Protein AF-A0A0C2G5A3-F1 (afdb_monomer_lite)

Secondary structure (DSSP, 8-state):
-PPP-GGGS-HHHHHHHHHHHHHHHHHHHHTTS-S------------TTHHHHHHHHHHHHHHHHH--------SS-S--S-----HHHHHHHHHHHHHHHHHHHHHHHHHHHHHHHHHHHHHS---S-TTS-GGG-TT---GGG-STT-SHHHHHHHHHHTTB-TTT-SBP--TTT------SSS----PPPPPPP-PPP-

Foldseek 3Di:
DDDDDLPPDDPVVSVVVVVVVVVVVVVVVVVPDDPDDDDDDDDDPDDPPVPVVVVVVVVVVVVVVPPPPPPPPVPDDQDPDPDPDDPVVSVVSVVVVVVVVVVVVVVVVVVVVVVVVVVCVVPPQ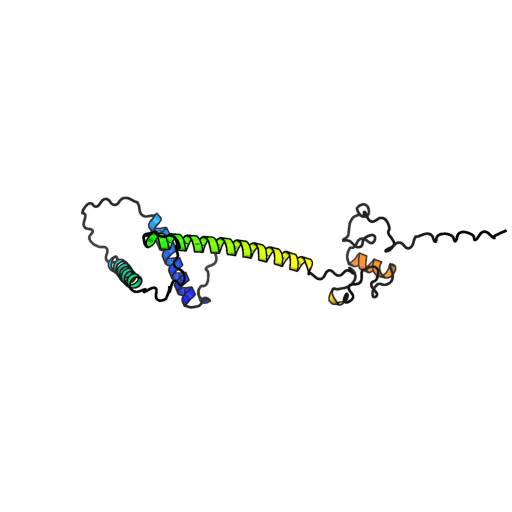DQLAPQDDSVRSPVSDHVLPDPVQVDLVSVVVSLVVVCADSQPRHHHDDPVPPPRDRDPRNDPPPDDPDPDPDDDDD

Structure (mmCIF, N/CA/C/O backbone):
data_AF-A0A0C2G5A3-F1
#
_entry.id   AF-A0A0C2G5A3-F1
#
loop_
_atom_site.group_PDB
_atom_site.id
_atom_site.type_symbol
_atom_site.label_atom_id
_atom_site.label_alt_id
_atom_site.label_comp_id
_atom_site.label_asym_id
_atom_site.label_entity_id
_atom_site.label_seq_id
_atom_site.pdbx_PDB_ins_code
_atom_site.Cartn_x
_atom_site.Cartn_y
_atom_site.Cartn_z
_atom_site.occupancy
_atom_site.B_iso_or_equiv
_atom_site.auth_seq_id
_atom_site.auth_comp_id
_atom_site.auth_asym_id
_atom_site.auth_atom_id
_atom_site.pdbx_PDB_model_num
ATOM 1 N N . MET A 1 1 ? -24.286 20.557 10.608 1.00 43.31 1 MET A N 1
ATOM 2 C CA . MET A 1 1 ? -24.717 19.239 11.122 1.00 43.31 1 MET A CA 1
ATOM 3 C C . MET A 1 1 ? -25.820 18.727 10.215 1.00 43.31 1 MET A C 1
ATOM 5 O O . MET A 1 1 ? -26.856 19.373 10.139 1.00 43.31 1 MET A O 1
ATOM 9 N N . LEU A 1 2 ? -25.576 17.650 9.468 1.00 41.91 2 LEU A N 1
ATOM 10 C CA . LEU A 1 2 ? -26.619 17.000 8.668 1.00 41.91 2 LEU A CA 1
ATOM 11 C C . LEU A 1 2 ? -27.476 16.119 9.594 1.00 41.91 2 LEU A C 1
ATOM 13 O O . LEU A 1 2 ? -26.906 15.471 10.475 1.00 41.91 2 LEU A O 1
ATOM 17 N N . PRO A 1 3 ? -28.812 16.092 9.445 1.00 67.94 3 PRO A N 1
ATOM 18 C CA . PRO A 1 3 ? -29.665 15.237 10.260 1.00 67.94 3 PRO A CA 1
ATOM 19 C C . PRO A 1 3 ? -29.385 13.765 9.934 1.00 67.94 3 PRO A C 1
ATOM 21 O O . PRO A 1 3 ? -29.494 13.337 8.785 1.00 67.94 3 PRO A O 1
ATOM 24 N N . PHE A 1 4 ? -29.004 12.996 10.953 1.00 63.75 4 PHE A N 1
ATOM 25 C CA . PHE A 1 4 ? -28.794 11.556 10.834 1.00 63.75 4 PHE A CA 1
ATOM 26 C C . PHE A 1 4 ? -30.147 10.880 10.559 1.00 63.75 4 PHE A C 1
ATOM 28 O O . PHE A 1 4 ? -31.110 11.091 11.296 1.00 63.75 4 PHE A O 1
ATOM 35 N N . ASN A 1 5 ? -30.257 10.113 9.471 1.00 72.38 5 ASN A N 1
ATOM 36 C CA . ASN A 1 5 ? -31.516 9.484 9.070 1.00 72.38 5 ASN A CA 1
ATOM 37 C C . ASN A 1 5 ? -31.639 8.091 9.706 1.00 72.38 5 ASN A C 1
ATOM 39 O O . ASN A 1 5 ? -31.100 7.111 9.199 1.00 72.38 5 ASN A O 1
ATOM 43 N N . TYR A 1 6 ? -32.366 8.010 10.820 1.00 66.06 6 TYR A N 1
ATOM 44 C CA . TYR A 1 6 ? -32.514 6.798 11.638 1.00 66.06 6 TYR A CA 1
ATOM 45 C C . TYR A 1 6 ? -33.293 5.655 10.965 1.00 66.06 6 TYR A C 1
ATOM 47 O O . TYR A 1 6 ? -33.350 4.558 11.509 1.00 66.06 6 TYR A O 1
ATOM 55 N N . ARG A 1 7 ? -33.884 5.881 9.783 1.00 70.56 7 ARG A N 1
ATOM 56 C CA . ARG A 1 7 ? -34.759 4.905 9.109 1.00 70.56 7 ARG A CA 1
ATOM 57 C C . ARG A 1 7 ? -34.046 3.670 8.551 1.00 70.56 7 ARG A C 1
ATOM 59 O O . ARG A 1 7 ? -34.726 2.745 8.128 1.00 70.56 7 ARG A O 1
ATOM 66 N N . LEU A 1 8 ? -32.713 3.659 8.525 1.00 76.62 8 LEU A N 1
ATOM 67 C CA . LEU A 1 8 ? -31.912 2.535 8.020 1.00 76.62 8 LEU A CA 1
ATOM 68 C C . LEU A 1 8 ? -31.448 1.563 9.116 1.00 76.62 8 LEU A C 1
ATOM 70 O O . LEU A 1 8 ? -30.849 0.542 8.798 1.00 76.62 8 LEU A O 1
ATOM 74 N N . LEU A 1 9 ? -31.699 1.878 10.387 1.00 78.19 9 LEU A N 1
ATOM 75 C CA . LEU A 1 9 ? -31.327 1.025 11.514 1.00 78.19 9 LEU A CA 1
ATOM 76 C C . LEU A 1 9 ? -32.425 -0.009 11.780 1.00 78.19 9 LEU A C 1
ATOM 78 O O . LEU A 1 9 ? -33.607 0.281 11.577 1.00 78.19 9 LEU A O 1
ATOM 82 N N . ASP A 1 10 ? -32.042 -1.191 12.256 1.00 84.00 10 ASP A N 1
ATOM 83 C CA . ASP A 1 10 ? -32.990 -2.184 12.757 1.00 84.00 10 ASP A CA 1
ATOM 84 C C . ASP A 1 10 ? -33.791 -1.630 13.954 1.00 84.00 10 ASP A C 1
ATOM 86 O O . ASP A 1 10 ? -33.419 -0.636 14.589 1.00 84.00 10 ASP A O 1
ATOM 90 N N . SER A 1 11 ? -34.936 -2.248 14.245 1.00 73.88 11 SER A N 1
ATOM 91 C CA . SER A 1 11 ? -35.882 -1.745 15.246 1.00 73.88 11 SER A CA 1
ATOM 92 C C . SER A 1 11 ? -35.304 -1.671 16.661 1.00 73.88 11 SER A C 1
ATOM 94 O O . SER A 1 11 ? -35.707 -0.795 17.429 1.00 73.88 11 SER A O 1
ATOM 96 N N . GLU A 1 12 ? -34.360 -2.546 17.015 1.00 75.50 12 GLU A N 1
ATOM 97 C CA . GLU A 1 12 ? -33.724 -2.529 18.336 1.00 75.50 12 GLU A CA 1
ATOM 98 C C . GLU A 1 12 ? -32.738 -1.362 18.443 1.00 75.50 12 GLU A C 1
ATOM 100 O O . GLU A 1 12 ? -32.775 -0.592 19.409 1.00 75.50 12 GLU A O 1
ATOM 105 N N . THR A 1 13 ? -31.940 -1.140 17.399 1.00 77.44 13 THR A N 1
ATOM 106 C CA . THR A 1 13 ? -30.995 -0.022 17.333 1.00 77.44 13 THR A CA 1
ATOM 107 C C . THR A 1 13 ? -31.708 1.335 17.256 1.00 77.44 13 THR A C 1
ATOM 109 O O . THR A 1 13 ? -31.232 2.316 17.835 1.00 77.44 13 THR A O 1
ATOM 112 N N . GLN A 1 14 ? -32.890 1.416 16.630 1.00 74.00 14 GLN A N 1
ATOM 113 C CA . GLN A 1 14 ? -33.726 2.626 16.659 1.00 74.00 14 GLN A CA 1
ATOM 114 C C . GLN A 1 14 ? -34.239 2.955 18.067 1.00 74.00 14 GLN A C 1
ATOM 116 O O . GLN A 1 14 ? -34.184 4.117 18.478 1.00 74.00 14 GLN A O 1
ATOM 121 N N . LEU A 1 15 ? -34.711 1.956 18.820 1.00 73.94 15 LEU A N 1
ATOM 122 C CA . LEU A 1 15 ? -35.173 2.147 20.199 1.00 73.94 15 LEU A CA 1
ATOM 123 C C . LEU A 1 15 ? -34.025 2.571 21.118 1.00 73.94 15 LEU A C 1
ATOM 125 O O . LEU A 1 15 ? -34.193 3.473 21.941 1.00 73.94 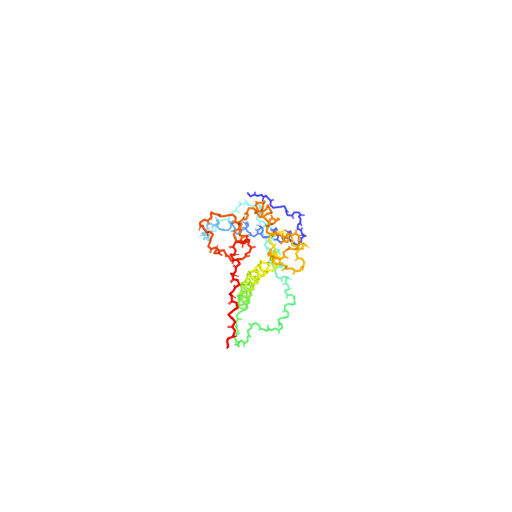15 LEU A O 1
ATOM 129 N N . PHE A 1 16 ? -32.845 1.978 20.937 1.00 78.38 16 PHE A N 1
ATOM 130 C CA . PHE A 1 16 ? -31.654 2.347 21.691 1.00 78.38 16 PHE A CA 1
ATOM 131 C C . PHE A 1 16 ? -31.193 3.779 21.384 1.00 78.38 16 PHE A C 1
ATOM 133 O O . PHE A 1 16 ? -30.924 4.549 22.305 1.00 78.38 16 PHE A O 1
ATOM 140 N N . ALA A 1 17 ? -31.177 4.178 20.108 1.00 74.19 17 ALA A N 1
ATOM 141 C CA . ALA A 1 17 ? -30.832 5.540 19.703 1.00 74.19 17 ALA A CA 1
ATOM 142 C C . ALA A 1 17 ? -31.834 6.578 20.240 1.00 74.19 17 ALA A C 1
ATOM 144 O O . ALA A 1 17 ? -31.428 7.619 20.758 1.00 74.19 17 ALA A O 1
ATOM 145 N N . GLN A 1 18 ? -33.139 6.285 20.183 1.00 77.25 18 GLN A N 1
ATOM 146 C CA . GLN A 1 18 ? -34.173 7.146 20.767 1.00 77.25 18 GLN A CA 1
ATOM 147 C C . GLN A 1 18 ? -34.021 7.272 22.286 1.00 77.25 18 GLN A C 1
ATOM 149 O O . GLN A 1 18 ? -34.146 8.374 22.824 1.00 77.25 18 GLN A O 1
ATOM 154 N N . TRP A 1 19 ? -33.711 6.168 22.970 1.00 85.31 19 TRP A N 1
ATOM 155 C CA . TRP A 1 19 ? -33.452 6.169 24.405 1.00 85.31 19 TRP A CA 1
ATOM 156 C C . TRP A 1 19 ? -32.238 7.038 24.756 1.00 85.31 19 TRP A C 1
ATOM 158 O O . TRP A 1 19 ? -32.363 7.936 25.585 1.00 85.31 19 TRP A O 1
ATOM 168 N N . LEU A 1 20 ? -31.110 6.863 24.061 1.00 80.56 20 LEU A N 1
ATOM 169 C CA . LEU A 1 20 ? -29.894 7.662 24.249 1.00 80.56 20 LEU A CA 1
ATOM 170 C C . LEU A 1 20 ? -30.142 9.156 24.023 1.00 80.56 20 LEU A C 1
ATOM 172 O O . LEU A 1 20 ? -29.735 9.981 24.843 1.00 80.56 20 LEU A O 1
ATOM 176 N N . CYS A 1 21 ? -30.858 9.516 22.955 1.00 77.25 21 CYS A N 1
ATOM 177 C CA . CYS A 1 21 ? -31.243 10.902 22.698 1.00 77.25 21 CYS A CA 1
ATOM 178 C C . CYS A 1 21 ? -32.121 11.469 23.822 1.00 77.25 21 CYS A C 1
ATOM 180 O O . CYS A 1 21 ? -31.891 12.599 24.257 1.00 77.25 21 CYS A O 1
ATOM 182 N N . ALA A 1 22 ? -33.086 10.697 24.329 1.00 78.44 22 ALA A N 1
ATOM 183 C CA . ALA A 1 22 ? -33.926 11.117 25.447 1.00 78.44 22 ALA A CA 1
ATOM 184 C C . ALA A 1 22 ? -33.114 11.286 26.742 1.00 78.44 22 ALA A C 1
ATOM 186 O O . ALA A 1 22 ? -33.306 12.266 27.461 1.00 78.44 22 ALA A O 1
ATOM 187 N N . THR A 1 23 ? -32.169 10.386 27.029 1.00 74.81 23 THR A N 1
ATOM 188 C CA . THR A 1 23 ? -31.306 10.468 28.216 1.00 74.81 23 THR A CA 1
ATOM 189 C C . THR A 1 23 ? -30.373 11.677 28.160 1.00 74.81 23 THR A C 1
ATOM 191 O O . THR A 1 23 ? -30.281 12.406 29.145 1.00 74.81 23 THR A O 1
ATOM 194 N N . ILE A 1 24 ? -29.742 11.942 27.011 1.00 75.44 24 ILE A N 1
ATOM 195 C CA . ILE A 1 24 ? -28.870 13.112 26.812 1.00 75.44 24 ILE A CA 1
ATOM 196 C C . ILE A 1 24 ? -29.678 14.414 26.909 1.00 75.44 24 ILE A C 1
ATOM 198 O O . ILE A 1 24 ? -29.244 15.380 27.535 1.00 75.44 24 ILE A O 1
ATOM 202 N N . PHE A 1 25 ? -30.875 14.453 26.321 1.00 76.31 25 PHE A N 1
ATOM 203 C CA . PHE A 1 25 ? -31.741 15.628 26.403 1.00 76.31 25 PHE A CA 1
ATOM 204 C C . PHE A 1 25 ? -32.187 15.910 27.844 1.00 76.31 25 PHE A C 1
ATOM 206 O O . PHE A 1 25 ? -32.210 17.063 28.280 1.00 76.31 25 PHE A O 1
ATOM 213 N N . LEU A 1 26 ? -32.502 14.861 28.609 1.00 72.94 26 LEU A N 1
ATOM 214 C CA . LEU A 1 26 ? -32.839 14.987 30.023 1.00 72.94 26 LEU A CA 1
ATOM 215 C C . LEU A 1 26 ? -31.627 15.429 30.849 1.00 72.94 26 LEU A C 1
ATOM 217 O O . LEU A 1 26 ? -31.769 16.353 31.648 1.00 72.94 26 LEU A O 1
ATOM 221 N N . SER A 1 27 ? -30.435 14.865 30.629 1.00 69.88 27 SER A N 1
ATOM 222 C CA . SER A 1 27 ? -29.230 15.251 31.378 1.00 69.88 27 SER A CA 1
ATOM 223 C C . SER A 1 27 ? -28.857 16.720 31.149 1.00 69.88 27 SER A C 1
ATOM 225 O O . SER A 1 27 ? -28.613 17.443 32.110 1.00 69.88 27 SER A O 1
ATOM 227 N N . GLN A 1 28 ? -28.937 17.205 29.905 1.00 73.75 28 GLN A N 1
ATOM 228 C CA . GLN A 1 28 ? -28.696 18.617 29.576 1.00 73.75 28 GLN A CA 1
ATOM 229 C C . GLN A 1 28 ? -29.738 19.571 30.184 1.00 73.75 28 GLN A C 1
ATOM 231 O O . GLN A 1 28 ? -29.463 20.758 30.378 1.00 73.75 28 GLN A O 1
ATOM 236 N N . ARG A 1 29 ? -30.945 19.076 30.481 1.00 66.56 29 ARG A N 1
ATOM 237 C CA . ARG A 1 29 ? -32.007 19.861 31.120 1.00 66.56 29 ARG A CA 1
ATOM 238 C C . ARG A 1 29 ? -31.864 19.902 32.644 1.00 66.56 29 ARG A C 1
ATOM 240 O O . ARG A 1 29 ? -32.248 20.902 33.245 1.00 66.56 29 ARG A O 1
ATOM 247 N N . PHE A 1 30 ? -31.285 18.869 33.258 1.00 54.94 30 PHE A N 1
ATOM 248 C CA . PHE A 1 30 ? -31.034 18.829 34.702 1.00 54.94 30 PHE A CA 1
ATOM 249 C C . PHE A 1 30 ? -29.883 19.745 35.146 1.00 54.94 30 PHE A C 1
ATOM 251 O O . PHE A 1 30 ? -29.980 20.321 36.227 1.00 54.94 30 PHE A O 1
ATOM 258 N N . ASP A 1 31 ? -28.877 19.994 34.302 1.00 54.34 31 ASP A N 1
ATOM 259 C CA . ASP A 1 31 ? -27.786 20.941 34.616 1.00 54.34 31 ASP A CA 1
ATOM 260 C C . ASP A 1 31 ? -28.233 22.415 34.690 1.00 54.34 31 ASP A C 1
ATOM 262 O O . ASP A 1 31 ? -27.494 23.269 35.176 1.00 54.34 31 ASP A O 1
ATOM 266 N N . LYS A 1 32 ? -29.457 22.738 34.246 1.00 53.50 32 LYS A N 1
ATOM 267 C CA . LYS A 1 32 ? -30.025 24.098 34.312 1.00 53.50 32 LYS A CA 1
ATOM 268 C C . LYS A 1 32 ? -31.006 24.316 35.467 1.00 53.50 32 LYS A C 1
ATOM 270 O O . LYS A 1 32 ? -31.598 25.389 35.554 1.00 53.50 32 LYS A O 1
ATOM 275 N N . MET A 1 33 ? -31.194 23.337 36.352 1.00 41.22 33 MET A N 1
ATOM 276 C CA . MET A 1 33 ? -32.012 23.524 37.554 1.00 41.22 33 MET A CA 1
ATOM 277 C C . MET A 1 33 ? -31.174 24.194 38.658 1.00 41.22 33 MET A C 1
ATOM 279 O O . MET A 1 33 ? -30.159 23.627 39.068 1.00 41.22 33 MET A O 1
ATOM 283 N N . PRO A 1 34 ? -31.562 25.374 39.179 1.00 43.28 34 PRO A N 1
ATOM 284 C CA . PRO A 1 34 ? -30.873 25.971 40.317 1.00 43.28 34 PRO A CA 1
ATOM 285 C C . PRO A 1 34 ? -30.977 25.057 41.548 1.00 43.28 34 PRO A C 1
ATOM 287 O O . PRO A 1 34 ? -32.064 24.661 41.967 1.00 43.28 34 PRO A O 1
ATOM 290 N N . ARG A 1 35 ? -29.820 24.727 42.137 1.00 51.28 35 ARG A N 1
ATOM 291 C CA . ARG A 1 35 ? -29.661 23.969 43.391 1.00 51.28 35 ARG A CA 1
ATOM 292 C C . ARG A 1 35 ? -30.097 24.794 44.609 1.00 51.28 35 ARG A C 1
ATOM 294 O O . ARG A 1 35 ? -29.286 25.058 45.482 1.00 51.28 35 ARG A O 1
ATOM 301 N N . VAL A 1 36 ? -31.355 25.206 44.703 1.00 50.78 36 VAL A N 1
ATOM 302 C CA . VAL A 1 36 ? -31.933 25.629 45.988 1.00 50.78 36 VAL A CA 1
ATOM 303 C C . VAL A 1 36 ? -33.421 25.304 45.971 1.00 50.78 36 VAL A C 1
ATOM 305 O O . VAL A 1 36 ? -34.212 26.010 45.356 1.00 50.78 36 VAL A O 1
ATOM 308 N N . TYR A 1 37 ? -33.806 24.230 46.654 1.00 40.69 37 TYR A N 1
ATOM 309 C CA . TYR A 1 37 ? -35.178 24.064 47.120 1.00 40.69 37 TYR A CA 1
ATOM 310 C C . TYR A 1 37 ? -35.109 23.689 48.597 1.00 40.69 37 TYR A C 1
ATOM 312 O O . TYR A 1 37 ? -34.932 22.530 48.966 1.00 40.69 37 TYR A O 1
ATOM 320 N N . THR A 1 38 ? -35.150 24.710 49.448 1.00 48.59 38 THR A N 1
ATOM 321 C CA . THR A 1 38 ? -35.548 24.556 50.847 1.00 48.59 38 THR A CA 1
ATOM 322 C C . THR A 1 38 ? -37.068 24.388 50.871 1.00 48.59 38 THR A C 1
ATOM 324 O O . THR A 1 38 ? -37.755 25.171 50.215 1.00 48.59 38 THR A O 1
ATOM 327 N N . PRO A 1 39 ? -37.617 23.387 51.576 1.00 47.78 39 PRO A N 1
ATOM 328 C CA . PRO A 1 39 ? -39.054 23.168 51.609 1.00 47.78 39 PRO A CA 1
ATOM 329 C C . PRO A 1 39 ? -39.697 24.239 52.494 1.00 47.78 39 PRO A C 1
ATOM 331 O O . PRO A 1 39 ? -39.609 24.170 53.716 1.00 47.78 39 PRO A O 1
ATOM 334 N N . GLN A 1 40 ? -40.326 25.234 51.873 1.00 41.72 40 GLN A N 1
ATOM 335 C CA . GLN A 1 40 ? -41.335 26.055 52.528 1.00 41.72 40 GLN A CA 1
ATOM 336 C C . GLN A 1 40 ? -42.676 25.720 51.881 1.00 41.72 40 GLN A C 1
ATOM 338 O O . GLN A 1 40 ? -42.796 25.680 50.656 1.00 41.72 40 GLN A O 1
ATOM 343 N N . GLU A 1 41 ? -43.631 25.361 52.734 1.00 50.03 41 GLU A N 1
ATOM 344 C CA . GLU A 1 41 ? -44.985 24.943 52.395 1.00 50.03 41 GLU A CA 1
ATOM 345 C C . GLU A 1 41 ? -45.726 26.068 51.670 1.00 50.03 41 GLU A C 1
ATOM 347 O O . GLU A 1 41 ? -46.388 26.883 52.296 1.00 50.03 41 GLU A O 1
ATOM 352 N N . ASP A 1 42 ? -45.641 26.095 50.345 1.00 47.78 42 ASP A N 1
ATOM 353 C CA . ASP A 1 42 ? -46.594 26.825 49.523 1.00 47.78 42 ASP A CA 1
ATOM 354 C C . ASP A 1 42 ? -47.139 25.903 48.438 1.00 47.78 42 ASP A C 1
ATOM 356 O O . ASP A 1 42 ? -46.434 25.365 47.584 1.00 47.78 42 ASP A O 1
ATOM 360 N N . GLN A 1 43 ? -48.443 25.683 48.539 1.00 52.75 43 GLN A N 1
ATOM 361 C CA . GLN A 1 43 ? -49.253 24.791 47.731 1.00 52.75 43 GLN A CA 1
ATOM 362 C C . GLN A 1 43 ? -49.482 25.429 46.346 1.00 52.75 43 GLN A C 1
ATOM 364 O O . GLN A 1 43 ? -50.210 26.423 46.256 1.00 52.75 43 GLN A O 1
ATOM 369 N N . PRO A 1 44 ? -48.928 24.897 45.237 1.00 46.72 44 PRO A N 1
ATOM 370 C CA . PRO A 1 44 ? -49.178 25.478 43.931 1.00 46.72 44 PRO A CA 1
ATOM 371 C C . PRO A 1 44 ? -50.469 24.906 43.347 1.00 46.72 44 PRO A C 1
ATOM 373 O O . PRO A 1 44 ? -50.599 23.712 43.067 1.00 46.72 44 PRO A O 1
ATOM 376 N N . ARG A 1 45 ? -51.436 25.801 43.135 1.00 54.12 45 ARG A N 1
ATOM 377 C CA . ARG A 1 45 ? -52.596 25.558 42.278 1.00 54.12 45 ARG A CA 1
ATOM 378 C C . ARG A 1 45 ? -52.137 25.532 40.820 1.00 54.12 45 ARG A C 1
ATOM 380 O O . ARG A 1 45 ? -51.523 26.483 40.353 1.00 54.12 45 ARG A O 1
ATOM 387 N N . GLY A 1 46 ? -52.528 24.481 40.103 1.00 54.53 46 GLY A N 1
ATOM 388 C CA . GLY A 1 46 ? -52.723 24.526 38.654 1.00 54.53 46 GLY A CA 1
ATOM 389 C C . GLY A 1 46 ? -51.484 24.324 37.782 1.00 54.53 46 GLY A C 1
ATOM 390 O O . GLY A 1 46 ? -51.092 25.227 37.057 1.00 54.53 46 GLY A O 1
ATOM 391 N N . HIS A 1 47 ? -50.937 23.108 37.749 1.00 50.91 47 HIS A N 1
ATOM 392 C CA . HIS A 1 47 ? -50.205 22.622 36.572 1.00 50.91 47 HIS A CA 1
ATOM 393 C C . HIS A 1 47 ? -50.670 21.196 36.257 1.00 50.91 47 HIS A C 1
ATOM 395 O O . HIS A 1 47 ? -50.296 20.238 36.931 1.00 50.91 47 HIS A O 1
ATOM 401 N N . ALA A 1 48 ? -51.544 21.070 35.257 1.00 56.06 48 ALA A N 1
ATOM 402 C CA . ALA A 1 48 ? -52.283 19.846 34.943 1.00 56.06 48 ALA A CA 1
ATOM 403 C C . ALA A 1 48 ? -51.454 18.740 34.245 1.00 56.06 48 ALA A C 1
ATOM 405 O O . ALA A 1 48 ? -51.969 17.644 34.053 1.00 56.06 48 ALA A O 1
ATOM 406 N N . ASP A 1 49 ? -50.172 18.973 33.934 1.00 55.31 49 ASP A N 1
ATOM 407 C CA . ASP A 1 49 ? -49.366 18.062 33.093 1.00 55.31 49 ASP A CA 1
ATOM 408 C C . ASP A 1 49 ? -48.295 17.242 33.842 1.00 55.31 49 ASP A C 1
ATOM 410 O O . ASP A 1 49 ? -47.633 16.379 33.264 1.00 55.31 49 ASP A O 1
ATOM 414 N N . LEU A 1 50 ? -48.135 17.445 35.152 1.00 55.62 50 LEU A N 1
ATOM 415 C CA . LEU A 1 50 ? -47.239 16.634 35.991 1.00 55.62 50 LEU A CA 1
ATOM 416 C C . LEU A 1 50 ? -47.654 15.154 36.203 1.00 55.62 50 LEU A C 1
ATOM 418 O O . LEU A 1 50 ? -46.750 14.344 36.439 1.00 55.62 50 LEU A O 1
ATOM 422 N N . PRO A 1 51 ? -48.936 14.727 36.108 1.00 59.62 51 PRO A N 1
ATOM 423 C CA . PRO A 1 51 ? -49.310 13.336 36.392 1.00 59.62 51 PRO A CA 1
ATOM 424 C C . PRO A 1 51 ? -48.683 12.322 35.431 1.00 59.62 51 PRO A C 1
ATOM 426 O O . PRO A 1 51 ? -48.289 11.235 35.850 1.00 59.62 51 PRO A O 1
ATOM 429 N N . LEU A 1 52 ? -48.542 12.681 34.150 1.00 61.19 52 LEU A N 1
ATOM 430 C CA . LEU A 1 52 ? -48.019 11.776 33.122 1.00 61.19 52 LEU A CA 1
ATOM 431 C C . LEU A 1 52 ? -46.524 11.496 33.304 1.00 61.19 52 LEU A C 1
ATOM 433 O O . LEU A 1 52 ? -46.087 10.357 33.135 1.00 61.19 52 LEU A O 1
ATOM 437 N N . PHE A 1 53 ? -45.751 12.503 33.712 1.00 64.56 53 PHE A N 1
ATOM 438 C CA . PHE A 1 53 ? -44.321 12.354 33.976 1.00 64.56 53 PHE A CA 1
ATOM 439 C C . PHE A 1 53 ? -44.061 11.453 35.192 1.00 64.56 53 PHE A C 1
ATOM 441 O O . PHE A 1 53 ? -43.272 10.509 35.116 1.00 64.56 53 PHE A O 1
ATOM 448 N N . TRP A 1 54 ? -44.786 11.670 36.295 1.00 66.38 54 TRP A N 1
ATOM 449 C CA . TRP A 1 54 ? -44.669 10.822 37.484 1.00 66.38 54 TRP A CA 1
ATOM 450 C C . TRP A 1 54 ? -45.207 9.403 37.252 1.00 66.38 54 TRP A C 1
ATOM 452 O O . TRP A 1 54 ? -44.605 8.448 37.744 1.00 66.38 54 TRP A O 1
ATOM 462 N N . MET A 1 55 ? -46.259 9.229 36.439 1.00 68.88 55 MET A N 1
ATOM 463 C CA . MET A 1 55 ? -46.711 7.903 35.993 1.00 68.88 55 MET A CA 1
ATOM 464 C C . MET A 1 55 ? -45.657 7.184 35.149 1.00 68.88 55 MET A C 1
ATOM 466 O O . MET A 1 55 ? -45.460 5.983 35.331 1.00 68.88 55 MET A O 1
ATOM 470 N N . GLN A 1 56 ? -44.957 7.883 34.251 1.00 68.94 56 GLN A N 1
ATOM 471 C CA . GLN A 1 56 ? -43.872 7.285 33.470 1.00 68.94 56 GLN A CA 1
ATOM 472 C C . GLN A 1 56 ? -42.699 6.874 34.364 1.00 68.94 56 GLN A C 1
ATOM 474 O O . GLN A 1 56 ? -42.217 5.752 34.228 1.00 68.94 56 GLN A O 1
ATOM 479 N N . ILE A 1 57 ? -42.303 7.702 35.338 1.00 67.62 57 ILE A N 1
ATOM 480 C CA . ILE A 1 57 ? -41.266 7.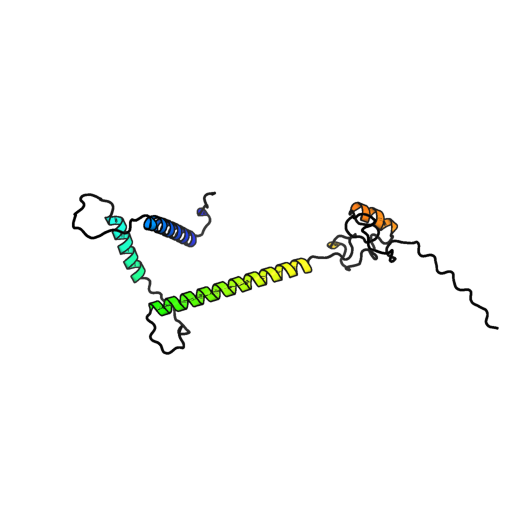344 36.320 1.00 67.62 57 ILE A CA 1
ATOM 481 C C . ILE A 1 57 ? -41.697 6.144 37.176 1.00 67.62 57 ILE A C 1
ATOM 483 O O . ILE A 1 57 ? -40.898 5.236 37.400 1.00 67.62 57 ILE A O 1
ATOM 487 N N . ALA A 1 58 ? -42.947 6.097 37.642 1.00 68.19 58 ALA A N 1
ATOM 488 C CA . ALA A 1 58 ? -43.464 4.978 38.431 1.00 68.19 58 ALA A CA 1
ATOM 489 C C . ALA A 1 58 ? -43.529 3.676 37.613 1.00 68.19 58 ALA A C 1
ATOM 491 O O . ALA A 1 58 ? -43.117 2.617 38.090 1.00 68.19 58 ALA A O 1
ATOM 492 N N . LYS A 1 59 ? -43.968 3.760 36.351 1.00 68.94 59 LYS A N 1
ATOM 493 C CA . LYS A 1 59 ? -43.956 2.634 35.408 1.00 68.94 59 LYS A CA 1
ATOM 494 C C . LYS A 1 59 ? -42.528 2.146 35.146 1.00 68.94 59 LYS A C 1
ATOM 496 O O . LYS A 1 59 ? -42.304 0.943 35.083 1.00 68.94 59 LYS A O 1
ATOM 501 N N . TRP A 1 60 ? -41.560 3.059 35.078 1.00 63.53 60 TRP A N 1
ATOM 502 C CA . TRP A 1 60 ? -40.145 2.733 34.898 1.00 63.53 60 TRP A CA 1
ATOM 503 C C . TRP A 1 60 ? -39.520 2.084 36.140 1.00 63.53 60 TRP A C 1
ATOM 505 O O . TRP A 1 60 ? -38.808 1.091 36.016 1.00 63.53 60 TRP A O 1
ATOM 515 N N . LYS A 1 61 ? -39.851 2.559 37.350 1.00 60.06 61 LYS A N 1
ATOM 516 C CA . LYS A 1 61 ? -39.439 1.914 38.611 1.00 60.06 61 LYS A CA 1
ATOM 517 C C . LYS A 1 61 ? -39.966 0.478 38.724 1.00 60.06 61 LYS A C 1
ATOM 519 O O . LYS A 1 61 ? -39.222 -0.402 39.146 1.00 60.06 61 LYS A O 1
ATOM 524 N N . ASN A 1 62 ? -41.200 0.226 38.282 1.00 60.28 62 ASN A N 1
ATOM 525 C CA . ASN A 1 62 ? -41.757 -1.130 38.212 1.00 60.28 62 ASN A CA 1
ATOM 526 C C . ASN A 1 62 ? -41.097 -1.990 37.122 1.00 60.28 62 ASN A C 1
ATOM 528 O O . ASN A 1 62 ? -40.917 -3.187 37.323 1.00 60.28 62 ASN A O 1
ATOM 532 N N . TYR A 1 63 ? -40.691 -1.393 35.998 1.00 54.56 63 TYR A N 1
ATOM 533 C CA . TYR A 1 63 ? -39.978 -2.101 34.931 1.00 54.56 63 TYR A CA 1
ATOM 534 C C . TYR A 1 63 ? -38.565 -2.524 35.366 1.00 54.56 63 TYR A C 1
ATOM 536 O O . TYR A 1 63 ? -38.168 -3.666 35.152 1.00 54.56 63 TYR A O 1
ATOM 544 N N . ILE A 1 64 ? -37.835 -1.652 36.071 1.00 53.81 64 ILE A N 1
ATOM 545 C CA . ILE A 1 64 ? -36.505 -1.967 36.622 1.00 53.81 64 ILE A CA 1
ATOM 546 C C . ILE A 1 64 ? -36.584 -3.033 37.720 1.00 53.81 64 ILE A C 1
ATOM 548 O O . ILE A 1 64 ? -35.713 -3.893 37.790 1.00 53.81 64 ILE A O 1
ATOM 552 N N . GLY A 1 65 ? -37.642 -3.029 38.537 1.00 46.25 65 GLY A N 1
ATOM 553 C CA . GLY A 1 65 ? -37.882 -4.087 39.524 1.00 46.25 65 GLY A CA 1
ATOM 554 C C . GLY A 1 65 ? -38.239 -5.452 38.918 1.00 46.25 65 GLY A C 1
ATOM 555 O O . GLY A 1 65 ? -38.127 -6.465 39.605 1.00 46.25 65 GLY A O 1
ATOM 556 N N . ALA A 1 66 ? -38.653 -5.494 37.646 1.00 44.34 66 ALA A N 1
ATOM 557 C CA . ALA A 1 66 ? -39.099 -6.703 36.952 1.00 44.34 66 ALA A CA 1
ATOM 558 C C . ALA A 1 66 ? -38.050 -7.306 36.002 1.00 44.34 66 ALA A C 1
ATOM 560 O O . ALA A 1 66 ? -38.187 -8.469 35.615 1.00 44.34 66 ALA A O 1
ATOM 561 N N . CYS A 1 67 ? -36.981 -6.573 35.669 1.00 43.56 67 CYS A N 1
ATOM 562 C CA . CYS A 1 67 ? -35.805 -7.142 35.018 1.00 43.56 67 CYS A CA 1
ATOM 563 C C . CYS A 1 67 ? -35.069 -8.045 36.014 1.00 43.56 67 CYS A C 1
ATOM 565 O O . CYS A 1 67 ? -34.056 -7.669 36.603 1.00 43.56 67 CYS A O 1
ATOM 567 N N . LYS A 1 68 ? -35.565 -9.272 36.197 1.00 47.50 68 LYS A N 1
ATOM 568 C CA . LYS A 1 68 ? -34.700 -10.353 36.651 1.00 47.50 68 LYS A CA 1
ATOM 569 C C . LYS A 1 68 ? -33.602 -10.461 35.596 1.00 47.50 68 LYS A C 1
ATOM 571 O O . LYS A 1 68 ? -33.870 -10.925 34.488 1.00 47.50 68 LYS A O 1
ATOM 576 N N . VAL A 1 69 ? -32.398 -10.005 35.942 1.00 49.41 69 VAL A N 1
ATOM 577 C CA . VAL A 1 69 ? -31.150 -10.347 35.248 1.00 49.41 69 VAL A CA 1
ATOM 578 C C . VAL A 1 69 ? -31.006 -11.861 35.396 1.00 49.41 69 VAL A C 1
ATOM 580 O O . VAL A 1 69 ? -30.399 -12.371 36.333 1.00 49.41 69 VAL A O 1
ATOM 583 N N . THR A 1 70 ? -31.760 -12.579 34.574 1.00 45.06 70 THR A N 1
ATOM 584 C CA . THR A 1 70 ? -31.789 -14.029 34.513 1.00 45.06 70 THR A CA 1
ATOM 585 C C . THR A 1 70 ? -30.599 -14.421 33.657 1.00 45.06 70 THR A C 1
ATOM 587 O O . THR A 1 70 ? -30.398 -13.875 32.578 1.00 45.06 70 THR A O 1
ATOM 590 N N . ASP A 1 71 ? -29.794 -15.320 34.208 1.00 44.53 71 ASP A N 1
ATOM 591 C CA . ASP A 1 71 ? -28.678 -16.014 33.561 1.00 44.53 71 ASP A CA 1
ATOM 592 C C . ASP A 1 71 ? -27.303 -15.339 33.518 1.00 44.53 71 ASP A C 1
ATOM 594 O O . ASP A 1 71 ? -26.389 -15.858 32.876 1.00 44.53 71 ASP A O 1
ATOM 598 N N . ASP A 1 72 ? -27.053 -14.352 34.382 1.00 47.03 72 ASP A N 1
ATOM 599 C CA . ASP A 1 72 ? -25.695 -14.145 34.902 1.00 47.03 72 ASP A CA 1
ATOM 600 C C . ASP A 1 72 ? -25.353 -15.293 35.884 1.00 47.03 72 ASP A C 1
ATOM 602 O O . ASP A 1 72 ? -25.148 -15.096 37.084 1.00 47.03 72 ASP A O 1
ATOM 606 N N . VAL A 1 73 ? -25.302 -16.542 35.404 1.00 47.91 73 VAL A N 1
ATOM 607 C CA . VAL A 1 73 ? -24.612 -17.617 36.124 1.00 47.91 73 VAL A CA 1
ATOM 608 C C . VAL A 1 73 ? -23.129 -17.279 36.048 1.00 47.91 73 VAL A C 1
ATOM 610 O O . VAL A 1 73 ? -22.414 -17.667 35.125 1.00 47.91 73 VAL A O 1
ATOM 613 N N . PHE A 1 74 ? -22.673 -16.494 37.022 1.00 49.00 74 PHE A N 1
ATOM 614 C CA . PHE A 1 74 ? -21.274 -16.167 37.240 1.00 49.00 74 PHE A CA 1
ATOM 615 C C . PHE A 1 74 ? -20.495 -17.466 37.484 1.00 49.00 74 PHE A C 1
ATOM 617 O O . PHE A 1 74 ? -20.361 -17.918 38.618 1.00 49.00 74 PHE A O 1
ATOM 624 N N . ARG A 1 75 ? -19.967 -18.089 36.422 1.00 48.19 75 ARG A N 1
ATOM 625 C CA . ARG A 1 75 ? -19.154 -19.316 36.534 1.00 48.19 75 ARG A CA 1
ATOM 626 C C . ARG A 1 75 ? -17.820 -19.094 37.257 1.00 48.19 75 ARG A C 1
ATOM 628 O O . ARG A 1 75 ? -17.155 -20.054 37.623 1.00 48.19 75 ARG A O 1
ATOM 635 N N . THR A 1 76 ? -17.464 -17.844 37.537 1.00 55.16 76 THR A N 1
ATOM 636 C CA . THR A 1 76 ? -16.329 -17.460 38.378 1.00 55.16 76 THR A CA 1
ATOM 637 C C . THR A 1 76 ? -16.726 -16.258 39.225 1.00 55.16 76 THR A C 1
ATOM 639 O O . THR A 1 76 ? -16.986 -15.178 38.693 1.00 55.16 76 THR A O 1
ATOM 642 N N . GLY A 1 77 ? -16.806 -16.453 40.544 1.00 50.12 77 GLY A N 1
ATOM 643 C CA . GLY A 1 77 ? -17.086 -15.383 41.500 1.00 50.12 77 GLY A CA 1
ATOM 644 C C . GLY A 1 77 ? -16.063 -14.242 41.356 1.00 50.12 77 GLY A C 1
ATOM 645 O O . GLY A 1 77 ? -14.864 -14.516 41.316 1.00 50.12 77 GLY A O 1
ATOM 646 N N . PRO A 1 78 ? -16.496 -12.969 41.271 1.00 57.69 78 PRO A N 1
ATOM 647 C CA . PRO A 1 78 ? -15.640 -11.833 40.903 1.00 57.69 78 PRO A CA 1
ATOM 648 C C . PRO A 1 78 ? -14.633 -11.401 41.984 1.00 57.69 78 PRO A C 1
ATOM 650 O O . PRO A 1 78 ? -13.911 -10.425 41.806 1.00 57.69 78 PRO A O 1
ATOM 653 N N . CYS A 1 79 ? -14.527 -12.134 43.087 1.00 56.28 79 CYS A N 1
ATOM 654 C CA . CYS A 1 79 ? -13.517 -11.916 44.108 1.00 56.28 79 CYS A CA 1
ATOM 655 C C . CYS A 1 79 ? -13.015 -13.268 44.626 1.00 56.28 79 CYS A C 1
ATOM 657 O O . CYS A 1 79 ? -13.769 -14.023 45.230 1.00 56.28 79 CYS A O 1
ATOM 659 N N . GLN A 1 80 ? -11.730 -13.567 44.423 1.00 56.00 80 GLN A N 1
ATOM 660 C CA . GLN A 1 80 ? -11.048 -14.646 45.156 1.00 56.00 80 GLN A CA 1
ATOM 661 C C . GLN A 1 80 ? -10.689 -14.228 46.596 1.00 56.00 80 GLN A C 1
ATOM 663 O O . GLN A 1 80 ? -10.182 -15.032 47.370 1.00 56.00 80 GLN A O 1
ATOM 668 N N . LEU A 1 81 ? -10.940 -12.966 46.959 1.00 54.44 81 LEU A N 1
ATOM 669 C CA . LEU A 1 81 ? -10.666 -12.411 48.280 1.00 54.44 81 LEU A CA 1
ATOM 670 C C . LEU A 1 81 ? -11.864 -12.618 49.216 1.00 54.44 81 LEU A C 1
ATOM 672 O O . LEU A 1 81 ? -13.011 -12.373 48.837 1.00 54.44 81 LEU A O 1
ATOM 676 N N . SER A 1 82 ? -11.589 -13.032 50.455 1.00 53.16 82 SER A N 1
ATOM 677 C CA . SER A 1 82 ? -12.571 -13.358 51.502 1.00 53.16 82 SER A CA 1
ATOM 678 C C . SER A 1 82 ? -13.216 -12.120 52.149 1.00 53.16 82 SER A C 1
ATOM 680 O O . SER A 1 82 ? -13.278 -12.012 53.372 1.00 53.16 82 SER A O 1
ATOM 682 N N . HIS A 1 83 ? -13.654 -11.145 51.356 1.00 58.00 83 HIS A N 1
ATOM 683 C CA . HIS A 1 83 ? -14.308 -9.935 51.860 1.00 58.00 83 HIS A CA 1
ATOM 684 C C . HIS A 1 83 ? -15.777 -9.828 51.428 1.00 58.00 83 HIS A C 1
ATOM 686 O O . HIS A 1 83 ? -16.134 -10.060 50.270 1.00 58.00 83 HIS A O 1
ATOM 692 N N . ASN A 1 84 ? -16.620 -9.422 52.385 1.00 60.22 84 ASN A N 1
ATOM 693 C CA . ASN A 1 84 ? -18.026 -9.055 52.212 1.00 60.22 84 ASN A CA 1
ATOM 694 C C . ASN A 1 84 ? -18.145 -7.659 51.580 1.00 60.22 84 ASN A C 1
ATOM 696 O O . ASN A 1 84 ? -18.609 -6.715 52.215 1.00 60.22 84 ASN A O 1
ATOM 700 N N . CYS A 1 85 ? -17.710 -7.498 50.330 1.00 62.66 85 CYS A N 1
ATOM 701 C CA . CYS A 1 85 ? -17.974 -6.255 49.607 1.00 62.66 85 CYS A CA 1
ATOM 702 C C . CYS A 1 85 ? -19.485 -6.068 49.454 1.00 62.66 85 CYS A C 1
ATOM 704 O O . CYS A 1 85 ? -20.185 -7.013 49.051 1.00 62.66 85 CYS A O 1
ATOM 706 N N . LEU A 1 86 ? -19.966 -4.853 49.740 1.00 68.19 86 LEU A N 1
ATOM 707 C CA . LEU A 1 86 ? -21.350 -4.476 49.486 1.00 68.19 86 LEU A CA 1
ATOM 708 C C . LEU A 1 86 ? -21.675 -4.731 48.003 1.00 68.19 86 LEU A C 1
ATOM 710 O O . LEU A 1 86 ? -20.799 -4.582 47.146 1.00 68.19 86 LEU A O 1
ATOM 714 N N . PRO A 1 87 ? -22.919 -5.114 47.662 1.00 74.69 87 PRO A N 1
ATOM 715 C CA . PRO A 1 87 ? -23.297 -5.433 46.285 1.00 74.69 87 PRO A CA 1
ATOM 716 C C . PRO A 1 87 ? -22.898 -4.355 45.266 1.00 74.69 87 PRO A C 1
ATOM 718 O O . PRO A 1 87 ? -22.434 -4.687 44.179 1.00 74.69 87 PRO A O 1
ATOM 721 N N . LEU A 1 88 ? -23.001 -3.072 45.636 1.00 71.81 88 LEU A N 1
ATOM 722 C CA . LEU A 1 88 ? -22.610 -1.940 44.789 1.00 71.81 88 LEU A CA 1
ATOM 723 C C . LEU A 1 88 ? -21.107 -1.909 44.475 1.00 71.81 88 LEU A C 1
ATOM 725 O O . LEU A 1 88 ? -20.729 -1.641 43.335 1.00 71.81 88 LEU A O 1
ATOM 729 N N . ASP A 1 89 ? -20.254 -2.252 45.440 1.00 73.81 89 ASP A N 1
ATOM 730 C CA . ASP A 1 89 ? -18.802 -2.278 45.240 1.00 73.81 89 ASP A CA 1
ATOM 731 C C . ASP A 1 89 ? -18.386 -3.406 44.287 1.00 73.81 89 ASP A C 1
ATOM 733 O O . ASP A 1 89 ? -17.463 -3.230 43.492 1.00 73.81 89 ASP A O 1
ATOM 737 N N . ARG A 1 90 ? -19.113 -4.536 44.278 1.00 72.88 90 ARG A N 1
ATOM 738 C CA . ARG A 1 90 ? -18.879 -5.619 43.302 1.00 72.88 90 ARG A CA 1
ATOM 739 C C . ARG A 1 90 ? -19.198 -5.187 41.876 1.00 72.88 90 ARG A C 1
ATOM 741 O O . ARG A 1 90 ? -18.443 -5.510 40.961 1.00 72.88 90 ARG A O 1
ATOM 748 N N . TYR A 1 91 ? -20.303 -4.466 41.675 1.00 77.31 91 TYR A N 1
ATOM 749 C CA . TYR A 1 91 ? -20.647 -3.937 40.353 1.00 77.31 91 TYR A CA 1
ATOM 750 C C . TYR A 1 91 ? -19.627 -2.903 39.887 1.00 77.31 91 TYR A C 1
ATOM 752 O O . TYR A 1 91 ? -19.241 -2.920 38.719 1.00 77.31 91 TYR A O 1
ATOM 760 N N . ARG A 1 92 ? -19.137 -2.059 40.801 1.00 78.94 92 ARG A N 1
ATOM 761 C CA . ARG A 1 92 ? -18.073 -1.098 40.507 1.00 78.94 92 ARG A CA 1
ATOM 762 C C . ARG A 1 92 ? -16.769 -1.791 40.105 1.00 78.94 92 ARG A C 1
ATOM 764 O O . ARG A 1 92 ? -16.197 -1.423 39.085 1.00 78.94 92 ARG A O 1
ATOM 771 N N . ASP A 1 93 ? -16.325 -2.811 40.842 1.00 78.69 93 ASP A N 1
ATOM 772 C CA . ASP A 1 93 ? -15.112 -3.567 40.494 1.00 78.69 93 ASP A CA 1
ATOM 773 C C . ASP A 1 93 ? -15.256 -4.280 39.139 1.00 78.69 93 ASP A C 1
ATOM 775 O O . ASP A 1 93 ? -14.363 -4.209 38.296 1.00 78.69 93 ASP A O 1
ATOM 779 N N . LYS A 1 94 ? -16.419 -4.894 38.873 1.00 79.38 94 LYS A N 1
ATOM 780 C CA . LYS A 1 94 ? -16.710 -5.526 37.576 1.00 79.38 94 LYS A CA 1
ATOM 781 C C . LYS A 1 94 ? -16.676 -4.502 36.439 1.00 79.38 94 LYS A C 1
ATOM 783 O O . LYS A 1 94 ? -16.038 -4.761 35.422 1.00 79.38 94 LYS A O 1
ATOM 788 N N . ALA A 1 95 ? -17.311 -3.342 36.617 1.00 80.62 95 ALA A N 1
ATOM 789 C CA . ALA A 1 95 ? -17.297 -2.268 35.627 1.00 80.62 95 ALA A CA 1
ATOM 790 C C . ALA A 1 95 ? -15.867 -1.782 35.345 1.00 80.62 95 ALA A C 1
ATOM 792 O O . ALA A 1 95 ? -15.488 -1.651 34.185 1.00 80.62 95 ALA A O 1
ATOM 793 N N . ASN A 1 96 ? -15.046 -1.613 36.386 1.00 84.19 96 ASN A N 1
ATOM 794 C CA . ASN A 1 96 ? -13.645 -1.221 36.241 1.00 84.19 96 ASN A CA 1
ATOM 795 C C . ASN A 1 96 ? -12.821 -2.277 35.486 1.00 84.19 96 ASN A C 1
ATOM 797 O O . ASN A 1 96 ? -12.029 -1.928 34.614 1.00 84.19 96 ASN A O 1
ATOM 801 N N . ARG A 1 97 ? -13.015 -3.573 35.774 1.00 81.62 97 ARG A N 1
ATOM 802 C CA . ARG A 1 97 ? -12.324 -4.661 35.057 1.00 81.62 97 ARG A CA 1
ATOM 803 C C . ARG A 1 97 ? -12.715 -4.720 33.588 1.00 81.62 97 ARG A C 1
ATOM 805 O O . ARG A 1 97 ? -11.843 -4.907 32.746 1.00 81.62 97 ARG A O 1
ATOM 812 N N . VAL A 1 98 ? -14.003 -4.562 33.285 1.00 84.50 98 VAL A N 1
ATOM 813 C CA . VAL A 1 98 ? -14.494 -4.516 31.901 1.00 84.50 98 VAL A CA 1
ATOM 814 C C . VAL A 1 98 ? -13.918 -3.300 31.179 1.00 84.50 98 VAL A C 1
ATOM 816 O O . VAL A 1 98 ? -13.408 -3.449 30.074 1.00 84.50 98 VAL A O 1
ATOM 819 N N . ALA A 1 99 ? -13.912 -2.125 31.814 1.00 85.62 99 ALA A N 1
ATOM 820 C CA . ALA A 1 99 ? -13.313 -0.919 31.246 1.00 85.62 99 ALA A CA 1
ATOM 821 C C . ALA A 1 99 ? -11.816 -1.107 30.942 1.00 85.62 99 ALA A C 1
ATOM 823 O O . ALA A 1 99 ? -11.370 -0.800 29.841 1.00 85.62 99 ALA A O 1
ATOM 824 N N . TYR A 1 100 ? -11.059 -1.696 31.872 1.00 83.50 100 TYR A N 1
ATOM 825 C CA . TYR A 1 100 ? -9.644 -2.008 31.664 1.00 83.50 100 TYR A CA 1
ATOM 826 C C . TYR A 1 100 ? -9.418 -3.013 30.522 1.00 83.50 100 TYR A C 1
ATOM 828 O O . TYR A 1 100 ? -8.511 -2.849 29.707 1.00 83.50 100 TYR A O 1
ATOM 836 N N . GLN A 1 101 ? -10.242 -4.063 30.438 1.00 89.75 101 GLN A N 1
ATOM 837 C CA . GLN A 1 101 ? -10.164 -5.032 29.342 1.00 89.75 101 GLN A CA 1
ATOM 838 C C . GLN A 1 101 ? -10.454 -4.381 27.987 1.00 89.75 101 GLN A C 1
ATOM 840 O O . GLN A 1 101 ? -9.753 -4.675 27.022 1.00 89.75 101 GLN A O 1
ATOM 845 N N . MET A 1 102 ? -11.443 -3.488 27.927 1.00 92.38 102 MET A N 1
ATOM 846 C CA . 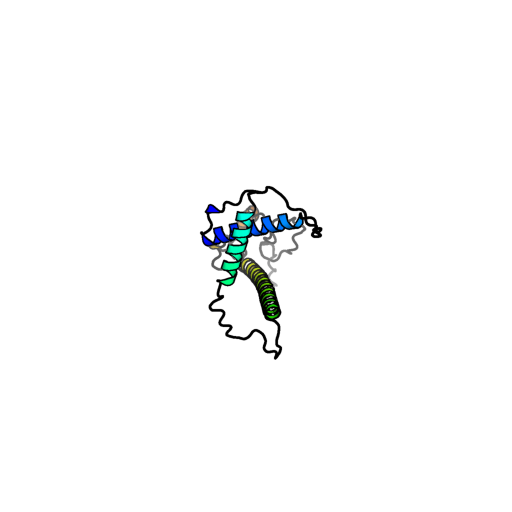MET A 1 102 ? -11.765 -2.725 26.722 1.00 92.38 102 MET A CA 1
ATOM 847 C C . MET A 1 102 ? -10.592 -1.849 26.282 1.00 92.38 102 MET A C 1
ATOM 849 O O . MET A 1 102 ? -10.173 -1.942 25.133 1.00 92.38 102 MET A O 1
ATOM 853 N N . GLU A 1 103 ? -10.000 -1.073 27.193 1.00 91.94 103 GLU A N 1
ATOM 854 C CA . GLU A 1 103 ? -8.841 -0.224 26.886 1.00 91.94 103 GLU A CA 1
ATOM 855 C C . GLU A 1 103 ? -7.653 -1.045 26.356 1.00 91.94 103 GLU A C 1
ATOM 857 O O . GLU A 1 103 ? -7.017 -0.677 25.362 1.00 91.94 103 GLU A O 1
ATOM 862 N N . ARG A 1 104 ? -7.385 -2.200 26.978 1.00 94.12 104 ARG A N 1
ATOM 863 C CA . ARG A 1 104 ? -6.341 -3.125 26.527 1.00 94.12 104 ARG A CA 1
ATOM 864 C C . ARG A 1 104 ? -6.624 -3.662 25.123 1.00 94.12 104 ARG A C 1
ATOM 866 O O . ARG A 1 104 ? -5.736 -3.619 24.277 1.00 94.12 104 ARG A O 1
ATOM 873 N N . LEU A 1 105 ? -7.845 -4.130 24.862 1.00 95.31 105 LEU A N 1
ATOM 874 C CA . LEU A 1 105 ? -8.240 -4.648 23.549 1.00 95.31 105 LEU A CA 1
ATOM 875 C C . LEU A 1 105 ? -8.180 -3.575 22.461 1.00 95.31 105 LEU A C 1
ATOM 877 O O . LEU A 1 105 ? -7.734 -3.858 21.353 1.00 95.31 105 LEU A O 1
ATOM 881 N N . GLU A 1 106 ? -8.583 -2.343 22.762 1.00 96.44 106 GLU A N 1
ATOM 882 C CA . GLU A 1 106 ? -8.452 -1.225 21.828 1.00 96.44 106 GLU A CA 1
ATOM 883 C C . GLU A 1 106 ? -6.987 -0.916 21.509 1.00 96.44 106 GLU A C 1
ATOM 885 O O . GLU A 1 106 ? -6.645 -0.659 20.354 1.00 96.44 106 GLU A O 1
ATOM 890 N N . SER A 1 107 ? -6.108 -0.953 22.513 1.00 96.38 107 SER A N 1
ATOM 891 C CA . SER A 1 107 ? -4.671 -0.782 22.304 1.00 96.38 107 SER A CA 1
ATOM 892 C C . SER A 1 107 ? -4.094 -1.888 21.416 1.00 96.38 107 SER A C 1
ATOM 894 O O . SER A 1 107 ? -3.377 -1.592 20.458 1.00 96.38 107 SER A O 1
ATOM 896 N N . ASP A 1 108 ? -4.441 -3.145 21.692 1.00 96.94 108 ASP A N 1
ATOM 897 C CA . ASP A 1 108 ? -3.998 -4.296 20.902 1.00 96.94 108 ASP A CA 1
ATOM 898 C C . ASP A 1 108 ? -4.533 -4.222 19.461 1.00 96.94 108 ASP A C 1
ATOM 900 O O . ASP A 1 108 ? -3.798 -4.484 18.508 1.00 96.94 108 ASP A O 1
ATOM 904 N N . ASN A 1 109 ? -5.785 -3.793 19.274 1.00 97.38 109 ASN A N 1
ATOM 905 C CA . ASN A 1 109 ? -6.390 -3.611 17.955 1.00 97.38 109 ASN A CA 1
ATOM 906 C C . ASN A 1 109 ? -5.687 -2.508 17.146 1.00 97.38 109 ASN A C 1
ATOM 908 O O . ASN A 1 109 ? -5.381 -2.710 15.968 1.00 97.38 109 ASN A O 1
ATOM 912 N N . ARG A 1 110 ? -5.352 -1.376 17.783 1.00 96.50 110 ARG A N 1
ATOM 913 C CA . ARG A 1 110 ? -4.553 -0.311 17.155 1.00 96.50 110 ARG A CA 1
ATOM 914 C C . ARG A 1 110 ? -3.176 -0.821 16.725 1.00 96.50 110 ARG A C 1
ATOM 916 O O . ARG A 1 110 ? -2.753 -0.549 15.604 1.00 96.50 110 ARG A O 1
ATOM 923 N N . ALA A 1 111 ? -2.498 -1.585 17.582 1.00 96.19 111 ALA A N 1
ATOM 924 C CA . ALA A 1 111 ? -1.193 -2.163 17.266 1.00 96.19 111 ALA A CA 1
ATOM 925 C C . ALA A 1 111 ? -1.272 -3.180 16.115 1.00 96.19 111 ALA A C 1
ATOM 927 O O . ALA A 1 111 ? -0.437 -3.158 15.209 1.00 96.19 111 ALA A O 1
ATOM 928 N N . LEU A 1 112 ? -2.287 -4.049 16.119 1.00 97.19 112 LEU A N 1
ATOM 929 C CA . LEU A 1 112 ? -2.503 -5.026 15.056 1.00 97.19 112 LEU A CA 1
ATOM 930 C C . LEU A 1 112 ? -2.777 -4.340 13.716 1.00 97.19 112 LEU A C 1
ATOM 932 O O . LEU A 1 112 ? -2.148 -4.703 12.726 1.00 97.19 112 LEU A O 1
ATOM 936 N N . THR A 1 113 ? -3.641 -3.323 13.710 1.00 95.69 113 THR A N 1
ATOM 937 C CA . THR A 1 113 ? -3.973 -2.543 12.509 1.00 95.69 113 THR A CA 1
ATOM 938 C C . THR A 1 113 ? -2.726 -1.869 11.928 1.00 95.69 113 THR A C 1
ATOM 940 O O . THR A 1 113 ? -2.436 -2.012 10.743 1.00 95.69 113 THR A O 1
ATOM 943 N N . GLY A 1 114 ? -1.901 -1.239 12.772 1.00 94.56 114 GLY A N 1
ATOM 944 C CA . GLY A 1 114 ? -0.639 -0.645 12.319 1.00 94.56 114 GLY A CA 1
ATOM 945 C C . GLY A 1 114 ? 0.346 -1.675 11.746 1.00 94.56 114 GLY A C 1
ATOM 946 O O . GLY A 1 114 ? 0.999 -1.427 10.734 1.00 94.56 114 GLY A O 1
ATOM 947 N N . ASN A 1 115 ? 0.432 -2.865 12.346 1.00 95.12 115 ASN A N 1
ATOM 948 C CA . ASN A 1 115 ? 1.277 -3.942 11.827 1.00 95.12 115 ASN A CA 1
ATOM 949 C C . ASN A 1 115 ? 0.767 -4.487 10.486 1.00 95.12 115 ASN A C 1
ATOM 951 O O . ASN A 1 115 ? 1.575 -4.802 9.609 1.00 95.12 115 ASN A O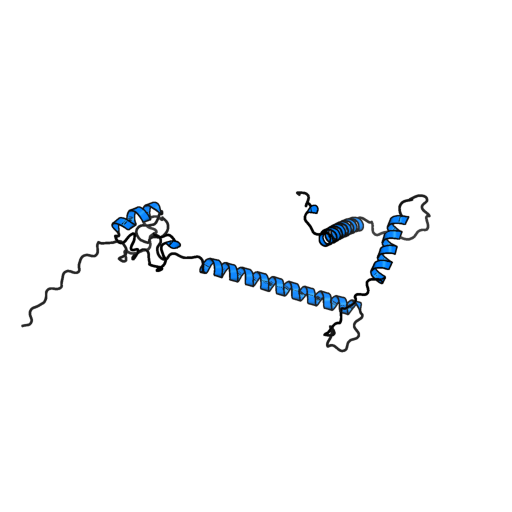 1
ATOM 955 N N . THR A 1 116 ? -0.552 -4.605 10.310 1.00 94.88 116 THR A N 1
ATOM 956 C CA . THR A 1 116 ? -1.138 -5.046 9.040 1.00 94.88 116 THR A CA 1
ATOM 957 C C . THR A 1 116 ? -0.893 -4.037 7.928 1.00 94.88 116 THR A C 1
ATOM 959 O O . THR A 1 116 ? -0.514 -4.454 6.836 1.00 94.88 116 THR A O 1
ATOM 962 N N . ASP A 1 117 ? -0.989 -2.736 8.207 1.00 92.75 117 ASP A N 1
ATOM 963 C CA . ASP A 1 117 ? -0.716 -1.687 7.219 1.00 92.75 117 ASP A CA 1
ATOM 964 C C . ASP A 1 117 ? 0.735 -1.763 6.720 1.00 92.75 117 ASP A C 1
ATOM 966 O O . ASP A 1 117 ? 0.991 -1.796 5.515 1.00 92.75 117 ASP A O 1
ATOM 970 N N . LEU A 1 118 ? 1.694 -1.937 7.635 1.00 92.75 118 LEU A N 1
ATOM 971 C CA . LEU A 1 118 ? 3.104 -2.128 7.280 1.00 92.75 118 LEU A CA 1
ATOM 972 C C . LEU A 1 118 ? 3.342 -3.393 6.444 1.00 92.75 118 LEU A C 1
ATOM 974 O O . LEU A 1 118 ? 4.195 -3.401 5.554 1.00 92.75 118 LEU A O 1
ATOM 978 N N . LEU A 1 119 ? 2.629 -4.486 6.724 1.00 92.81 119 LEU A N 1
ATOM 979 C CA . LEU A 1 119 ? 2.728 -5.707 5.924 1.00 92.81 119 LEU A CA 1
ATOM 980 C C . LEU A 1 119 ? 2.131 -5.513 4.530 1.00 92.81 119 LEU A C 1
ATOM 982 O O . LEU A 1 119 ? 2.727 -5.981 3.560 1.00 92.81 119 LEU A O 1
ATOM 986 N N . VAL A 1 120 ? 1.011 -4.799 4.406 1.00 93.06 120 VAL A N 1
ATOM 987 C CA . VAL A 1 120 ? 0.401 -4.451 3.115 1.00 93.06 120 VAL A CA 1
ATOM 988 C C . VAL A 1 120 ? 1.359 -3.592 2.287 1.00 93.06 120 VAL A C 1
ATOM 990 O O . VAL A 1 120 ? 1.650 -3.933 1.143 1.00 93.06 120 VAL A O 1
ATOM 993 N N . GLU A 1 121 ? 1.959 -2.554 2.868 1.00 89.38 121 GLU A N 1
ATOM 994 C CA . GLU A 1 121 ? 2.946 -1.714 2.174 1.00 89.38 121 GLU A CA 1
ATOM 995 C C . GLU A 1 121 ? 4.197 -2.490 1.730 1.00 89.38 121 GLU A C 1
ATOM 997 O O . GLU A 1 121 ? 4.778 -2.228 0.672 1.00 89.38 121 GLU A O 1
ATOM 1002 N N . ARG A 1 122 ? 4.645 -3.460 2.536 1.00 85.31 122 ARG A N 1
ATOM 1003 C CA . ARG A 1 122 ? 5.832 -4.276 2.228 1.00 85.31 122 ARG A CA 1
ATOM 1004 C C . ARG A 1 122 ? 5.547 -5.394 1.232 1.00 85.31 122 ARG A C 1
ATOM 1006 O O . ARG A 1 122 ? 6.465 -5.769 0.504 1.00 85.31 122 ARG A O 1
ATOM 1013 N N . SER A 1 123 ? 4.323 -5.914 1.221 1.00 81.00 123 SER A N 1
ATOM 1014 C CA . SER A 1 123 ? 3.853 -6.951 0.295 1.00 81.00 123 SER A CA 1
ATOM 1015 C C . SER A 1 123 ? 3.294 -6.387 -1.007 1.00 81.00 123 SER A C 1
ATOM 1017 O O . SER A 1 123 ? 3.111 -7.154 -1.953 1.00 81.00 123 SER A O 1
ATOM 1019 N N . ALA A 1 124 ? 3.085 -5.066 -1.088 1.00 78.38 124 ALA A N 1
ATOM 1020 C CA . ALA A 1 124 ? 2.773 -4.385 -2.332 1.00 78.38 124 ALA A CA 1
ATOM 1021 C C . ALA A 1 124 ? 3.751 -4.861 -3.425 1.00 78.38 124 ALA A C 1
ATOM 1023 O O . ALA A 1 124 ? 4.968 -4.836 -3.192 1.00 78.38 124 ALA A O 1
ATOM 1024 N N . PRO A 1 125 ? 3.255 -5.320 -4.590 1.00 69.88 125 PRO A N 1
ATOM 1025 C CA . PRO A 1 125 ? 4.097 -5.882 -5.635 1.00 69.88 125 PRO A CA 1
ATOM 1026 C C . PRO A 1 125 ? 5.121 -4.848 -6.100 1.00 69.88 125 PRO A C 1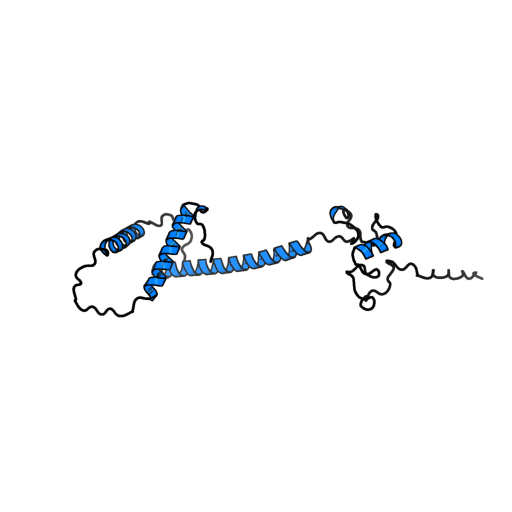
ATOM 1028 O O . PRO A 1 125 ? 4.824 -3.941 -6.876 1.00 69.88 125 PRO A O 1
ATOM 1031 N N . LYS A 1 126 ? 6.355 -4.963 -5.612 1.00 74.50 126 LYS A N 1
ATOM 1032 C CA . LYS A 1 126 ? 7.473 -4.173 -6.117 1.00 74.50 126 LYS A CA 1
ATOM 1033 C C . LYS A 1 126 ? 7.981 -4.886 -7.352 1.00 74.50 126 LYS A C 1
ATOM 1035 O O . LYS A 1 126 ? 8.592 -5.947 -7.246 1.00 74.50 126 LYS A O 1
ATOM 1040 N N . THR A 1 127 ? 7.720 -4.326 -8.527 1.00 80.19 127 THR A N 1
ATOM 1041 C CA . THR A 1 127 ? 8.372 -4.823 -9.731 1.00 80.19 127 THR A CA 1
ATOM 1042 C C . THR A 1 127 ? 9.855 -4.490 -9.641 1.00 80.19 127 THR A C 1
ATOM 1044 O O . THR A 1 127 ? 10.260 -3.331 -9.582 1.00 80.19 127 THR A O 1
ATOM 1047 N N . ASN A 1 128 ? 10.699 -5.519 -9.619 1.00 83.00 128 ASN A N 1
ATOM 1048 C CA . ASN A 1 128 ? 12.147 -5.335 -9.737 1.00 83.00 128 ASN A CA 1
ATOM 1049 C C . ASN A 1 128 ? 12.540 -4.665 -11.072 1.00 83.00 128 ASN A C 1
ATOM 1051 O O . ASN A 1 128 ? 13.626 -4.085 -11.188 1.00 83.00 128 ASN A O 1
ATOM 1055 N N . SER A 1 129 ? 11.666 -4.744 -12.080 1.00 91.69 129 SER A N 1
ATOM 1056 C CA . SER A 1 129 ? 11.776 -4.038 -13.351 1.00 91.69 129 SER A CA 1
ATOM 1057 C C . SER A 1 129 ? 10.869 -2.814 -13.366 1.00 91.69 129 SER A C 1
ATOM 1059 O O . SER A 1 129 ? 9.648 -2.929 -13.307 1.00 91.69 129 SER A O 1
ATOM 1061 N N . VAL A 1 130 ? 11.469 -1.636 -13.519 1.00 92.06 130 VAL A N 1
ATOM 1062 C CA . VAL A 1 130 ? 10.746 -0.360 -13.666 1.00 92.06 130 VAL A CA 1
ATOM 1063 C C . VAL A 1 130 ? 10.104 -0.237 -15.059 1.00 92.06 130 VAL A C 1
ATOM 1065 O O . VAL A 1 130 ? 9.231 0.593 -15.278 1.00 92.06 130 VAL A O 1
ATOM 1068 N N . PHE A 1 131 ? 10.516 -1.073 -16.017 1.00 92.12 131 PHE A N 1
ATOM 1069 C CA . PHE A 1 131 ? 10.020 -1.024 -17.395 1.00 92.12 131 PHE A CA 1
ATOM 1070 C C . PHE A 1 131 ? 8.786 -1.896 -17.650 1.00 92.12 131 PHE A C 1
ATOM 1072 O O . PHE A 1 131 ? 8.145 -1.738 -18.685 1.00 92.12 131 PHE A O 1
ATOM 1079 N N . CYS A 1 132 ? 8.482 -2.842 -16.761 1.00 92.06 132 CYS A N 1
ATOM 1080 C CA . CYS A 1 132 ? 7.367 -3.776 -16.917 1.00 92.06 132 CYS A CA 1
ATOM 1081 C C . CYS A 1 132 ? 6.261 -3.468 -15.913 1.00 92.06 132 CYS A C 1
ATOM 1083 O O . CYS A 1 132 ? 6.533 -3.060 -14.784 1.00 92.06 132 CYS A O 1
ATOM 1085 N N . LEU A 1 133 ? 5.017 -3.723 -16.319 1.00 88.69 133 LEU A N 1
ATOM 1086 C CA . LEU A 1 133 ? 3.895 -3.773 -15.390 1.00 88.69 133 LEU A CA 1
ATOM 1087 C C . LEU A 1 133 ? 4.052 -4.965 -14.437 1.00 88.69 133 LEU A C 1
ATOM 1089 O O . LEU A 1 133 ? 4.782 -5.916 -14.726 1.00 88.69 133 LEU A O 1
ATOM 1093 N N . VAL A 1 134 ? 3.339 -4.919 -13.311 1.00 87.12 134 VAL A N 1
ATOM 1094 C CA . VAL A 1 134 ? 3.326 -6.001 -12.312 1.00 87.12 134 VAL A CA 1
ATOM 1095 C C . VAL A 1 134 ? 2.975 -7.341 -12.957 1.00 87.12 134 VAL A C 1
ATOM 1097 O O . VAL A 1 134 ? 3.688 -8.319 -12.742 1.00 87.12 134 VAL A O 1
ATOM 1100 N N . ASP A 1 135 ? 1.956 -7.359 -13.818 1.00 87.06 135 ASP A N 1
ATOM 1101 C CA . ASP A 1 135 ? 1.469 -8.575 -14.482 1.00 87.06 135 ASP A CA 1
ATOM 1102 C C . ASP A 1 135 ? 2.455 -9.158 -15.507 1.00 87.06 135 ASP A C 1
ATOM 1104 O O . ASP A 1 135 ? 2.468 -10.372 -15.741 1.00 87.06 135 ASP A O 1
ATOM 1108 N N . ASP A 1 136 ? 3.305 -8.300 -16.080 1.00 88.69 136 ASP A N 1
ATOM 1109 C CA . ASP A 1 136 ? 4.325 -8.663 -17.069 1.00 88.69 136 ASP A CA 1
ATOM 1110 C C . ASP A 1 136 ? 5.634 -9.136 -16.403 1.00 88.69 136 ASP A C 1
ATOM 1112 O O . ASP A 1 136 ? 6.440 -9.821 -17.032 1.00 88.69 136 ASP A O 1
ATOM 1116 N N . ASN A 1 137 ? 5.863 -8.806 -15.126 1.00 89.12 137 ASN A N 1
ATOM 1117 C CA . ASN A 1 137 ? 7.087 -9.129 -14.383 1.00 89.12 137 ASN A CA 1
ATOM 1118 C C . ASN A 1 137 ? 6.954 -10.418 -13.545 1.00 89.12 137 ASN A C 1
ATOM 1120 O O . ASN A 1 137 ? 7.285 -10.444 -12.356 1.00 89.12 137 ASN A O 1
ATOM 1124 N N . ARG A 1 138 ? 6.451 -11.502 -14.150 1.00 86.19 138 ARG A N 1
ATOM 1125 C CA . ARG A 1 138 ? 6.164 -12.771 -13.443 1.00 86.19 138 ARG A CA 1
ATOM 1126 C C . ARG A 1 138 ? 7.403 -13.480 -12.897 1.00 86.19 138 ARG A C 1
ATOM 1128 O O . ARG A 1 138 ? 7.329 -14.163 -11.883 1.00 86.19 138 ARG A O 1
ATOM 1135 N N . ASP A 1 139 ? 8.532 -13.329 -13.573 1.00 87.62 139 ASP A N 1
ATOM 1136 C CA . ASP A 1 139 ? 9.838 -13.884 -13.203 1.00 87.62 139 ASP A CA 1
ATOM 1137 C C . ASP A 1 139 ? 10.637 -12.958 -12.269 1.00 87.62 139 ASP A C 1
ATOM 1139 O O . ASP A 1 139 ? 11.763 -13.278 -11.885 1.00 87.62 139 ASP A O 1
ATOM 1143 N N . ASN A 1 140 ? 10.054 -11.818 -11.880 1.00 87.94 140 ASN A N 1
ATOM 1144 C CA . ASN A 1 140 ? 10.641 -10.837 -10.976 1.00 87.94 140 ASN A CA 1
ATOM 1145 C C . ASN A 1 140 ? 12.037 -10.345 -11.414 1.00 87.94 140 ASN A C 1
ATOM 1147 O O . ASN A 1 140 ? 12.932 -10.118 -10.586 1.00 87.94 140 ASN A O 1
ATOM 1151 N N . HIS A 1 141 ? 12.239 -10.192 -12.724 1.00 90.56 141 HIS A N 1
ATOM 1152 C CA . HIS A 1 141 ? 13.509 -9.766 -13.291 1.00 90.56 141 HIS A CA 1
ATOM 1153 C C . HIS A 1 141 ? 13.818 -8.300 -12.958 1.00 90.56 141 HIS A C 1
ATOM 1155 O O . HIS A 1 141 ? 12.940 -7.454 -12.803 1.00 90.56 141 HIS A O 1
ATOM 1161 N N . PHE A 1 142 ? 15.107 -7.968 -12.875 1.00 90.44 142 PHE A N 1
ATOM 1162 C CA . PHE A 1 142 ? 15.553 -6.581 -12.729 1.00 90.44 142 PHE A CA 1
ATOM 1163 C C . PHE A 1 142 ? 15.459 -5.829 -14.057 1.00 90.44 142 PHE A C 1
ATOM 1165 O O . PHE A 1 142 ? 15.689 -6.422 -15.112 1.00 90.44 142 PHE A O 1
ATOM 1172 N N . SER A 1 143 ? 15.278 -4.503 -14.014 1.00 90.00 143 SER A N 1
ATOM 1173 C CA . SER A 1 143 ? 15.266 -3.623 -15.203 1.00 90.00 143 SER A CA 1
ATOM 1174 C C . SER A 1 143 ? 16.429 -3.882 -16.173 1.00 90.00 143 SER A C 1
ATOM 1176 O O . SER A 1 143 ? 16.277 -3.787 -17.388 1.00 90.00 143 SER A O 1
ATOM 1178 N N . GLY A 1 144 ? 17.603 -4.248 -15.641 1.00 85.81 144 GLY A N 1
ATOM 1179 C CA . GLY A 1 144 ? 18.805 -4.558 -16.417 1.00 85.81 144 GLY A CA 1
ATOM 1180 C C . GLY A 1 144 ? 18.760 -5.869 -17.220 1.00 85.81 144 GLY A C 1
ATOM 1181 O O . GLY A 1 144 ? 19.594 -6.063 -18.104 1.00 85.81 144 GLY A O 1
ATOM 1182 N N . ARG A 1 145 ? 17.815 -6.763 -16.914 1.00 88.38 145 ARG A N 1
ATOM 1183 C CA . ARG A 1 145 ? 17.618 -8.086 -17.533 1.00 88.38 145 ARG A CA 1
ATOM 1184 C C . ARG A 1 145 ? 16.238 -8.235 -18.182 1.00 88.38 145 ARG A C 1
ATOM 1186 O O . ARG A 1 145 ? 15.843 -9.346 -18.510 1.00 88.38 145 ARG A O 1
ATOM 1193 N N . CYS A 1 146 ? 15.513 -7.132 -18.361 1.00 92.38 146 CYS A N 1
ATOM 1194 C CA . CYS A 1 146 ? 14.206 -7.148 -19.000 1.00 92.38 146 CYS A CA 1
ATOM 1195 C C . CYS A 1 146 ? 14.317 -7.647 -20.446 1.00 92.38 146 CYS A C 1
ATOM 1197 O O . CYS A 1 146 ? 15.029 -7.049 -21.251 1.00 92.38 146 CYS A O 1
ATOM 1199 N N . SER A 1 147 ? 13.616 -8.734 -20.777 1.00 91.31 147 SER A N 1
ATOM 1200 C CA . SER A 1 147 ? 13.619 -9.333 -22.119 1.00 91.31 147 SER A CA 1
ATOM 1201 C C . SER A 1 147 ? 12.912 -8.453 -23.153 1.00 91.31 147 SER A C 1
ATOM 1203 O O . SER A 1 147 ? 13.362 -8.375 -24.293 1.00 91.31 147 SER A O 1
ATOM 1205 N N . ARG A 1 148 ? 11.858 -7.732 -22.741 1.00 92.94 148 ARG A N 1
ATOM 1206 C CA . ARG A 1 148 ? 11.124 -6.764 -23.577 1.00 92.94 148 ARG A CA 1
ATOM 1207 C C . ARG A 1 148 ? 11.988 -5.571 -23.990 1.00 92.94 148 ARG A C 1
ATOM 1209 O O . ARG A 1 148 ? 11.840 -5.057 -25.092 1.00 92.94 148 ARG A O 1
ATOM 1216 N N . TYR A 1 149 ? 12.908 -5.165 -23.115 1.00 92.44 149 TYR A N 1
ATOM 1217 C CA . TYR A 1 149 ? 13.860 -4.078 -23.340 1.00 92.44 149 TYR A CA 1
ATOM 1218 C C . TYR A 1 149 ? 15.284 -4.589 -23.095 1.00 92.44 149 TYR A C 1
ATOM 1220 O O . TYR A 1 149 ? 15.956 -4.205 -22.133 1.00 92.44 149 TYR A O 1
ATOM 1228 N N . SER A 1 150 ? 15.735 -5.515 -23.941 1.00 88.88 150 SER A N 1
ATOM 1229 C CA . SER A 1 150 ? 17.032 -6.185 -23.785 1.00 88.88 150 SER A CA 1
ATOM 1230 C C . SER A 1 150 ? 18.221 -5.241 -24.004 1.00 88.88 150 SER A C 1
ATOM 1232 O O . SER A 1 150 ? 19.227 -5.356 -23.304 1.00 88.88 150 SER A O 1
ATOM 1234 N N . ASP A 1 151 ? 18.079 -4.271 -24.907 1.00 90.44 151 ASP A N 1
ATOM 1235 C CA . ASP A 1 151 ? 19.115 -3.304 -25.274 1.00 90.44 151 ASP A CA 1
ATOM 1236 C C . ASP A 1 151 ? 19.025 -2.010 -24.431 1.00 90.44 151 ASP A C 1
ATOM 1238 O O . ASP A 1 151 ? 17.938 -1.431 -24.307 1.00 90.44 151 ASP A O 1
ATOM 1242 N N . PRO A 1 152 ? 20.147 -1.501 -23.877 1.00 87.75 152 PRO A N 1
ATOM 1243 C CA . PRO A 1 152 ? 20.269 -0.123 -23.394 1.00 87.75 152 PRO A CA 1
ATOM 1244 C C . PRO A 1 152 ? 19.609 0.948 -24.276 1.00 87.75 152 PRO A C 1
ATOM 1246 O O . PRO A 1 152 ? 18.967 1.863 -23.748 1.00 87.75 152 PRO A O 1
ATOM 1249 N N . VAL A 1 153 ? 19.721 0.836 -25.603 1.00 91.56 153 VAL A N 1
ATOM 1250 C CA . VAL A 1 153 ? 19.123 1.803 -26.537 1.00 91.56 153 VAL A CA 1
ATOM 1251 C C . VAL A 1 153 ? 17.598 1.762 -26.452 1.00 91.56 153 VAL A C 1
ATOM 1253 O O . VAL A 1 153 ? 16.973 2.812 -26.352 1.00 91.56 153 VAL A O 1
ATOM 1256 N N . ALA A 1 154 ? 16.998 0.571 -26.380 1.00 90.75 154 ALA A N 1
ATOM 1257 C CA . ALA A 1 154 ? 15.550 0.397 -26.239 1.00 90.75 154 ALA A CA 1
ATOM 1258 C C . ALA A 1 154 ? 15.017 0.839 -24.860 1.00 90.75 154 ALA A C 1
ATOM 1260 O O . ALA A 1 154 ? 13.872 1.271 -24.745 1.00 90.75 154 ALA A O 1
ATOM 1261 N N . ARG A 1 155 ? 15.844 0.772 -23.807 1.00 92.88 155 ARG A N 1
ATOM 1262 C CA . ARG A 1 155 ? 15.481 1.230 -22.449 1.00 92.88 155 ARG A CA 1
ATOM 1263 C C . ARG A 1 155 ? 15.443 2.745 -22.312 1.00 92.88 155 ARG A C 1
ATOM 1265 O O . ARG A 1 155 ? 14.681 3.261 -21.502 1.00 92.88 155 ARG A O 1
ATOM 1272 N N . THR A 1 156 ? 16.277 3.447 -23.070 1.00 93.00 156 THR A N 1
ATOM 1273 C CA . THR A 1 156 ? 16.429 4.905 -22.985 1.00 93.00 156 THR A CA 1
ATOM 1274 C C . THR A 1 156 ? 15.122 5.667 -23.247 1.00 93.00 156 THR A C 1
ATOM 1276 O O . THR A 1 156 ? 14.720 6.428 -22.367 1.00 93.00 156 THR A O 1
ATOM 1279 N N . PRO A 1 157 ? 14.395 5.454 -24.365 1.00 95.00 157 PRO A N 1
ATOM 1280 C CA . PRO A 1 157 ? 13.132 6.152 -24.599 1.00 95.00 157 PRO A CA 1
ATOM 1281 C C . PRO A 1 157 ? 12.081 5.794 -23.544 1.00 95.00 157 PRO A C 1
ATOM 1283 O O . PRO A 1 157 ? 11.357 6.671 -23.085 1.00 95.00 157 PRO A O 1
ATOM 1286 N N . GLN A 1 158 ? 12.040 4.538 -23.087 1.00 94.94 158 GLN A N 1
ATOM 1287 C CA . GLN A 1 158 ? 11.106 4.126 -22.039 1.00 94.94 158 GLN A CA 1
ATOM 1288 C C . GLN A 1 158 ? 11.408 4.815 -20.702 1.00 94.94 158 GLN A C 1
ATOM 1290 O O . GLN A 1 158 ? 10.496 5.286 -20.027 1.00 94.94 158 GLN A O 1
ATOM 1295 N N . ALA A 1 159 ? 12.684 4.920 -20.324 1.00 94.00 159 ALA A N 1
ATOM 1296 C CA . ALA A 1 159 ? 13.101 5.644 -19.128 1.00 94.00 159 ALA A CA 1
ATOM 1297 C C . ALA A 1 159 ? 12.740 7.136 -19.209 1.00 94.00 159 ALA A C 1
ATOM 1299 O O . ALA A 1 159 ? 12.307 7.702 -18.211 1.00 94.00 159 ALA A O 1
ATOM 1300 N N . MET A 1 160 ? 12.853 7.754 -20.389 1.00 94.19 160 MET A N 1
ATOM 1301 C CA . MET A 1 160 ? 12.432 9.143 -20.606 1.00 94.19 160 MET A CA 1
ATOM 1302 C C . MET A 1 160 ? 10.915 9.317 -20.468 1.00 94.19 160 MET A C 1
ATOM 1304 O O . MET A 1 160 ? 10.470 10.228 -19.776 1.00 94.19 160 MET A O 1
ATOM 1308 N N . VAL A 1 161 ? 10.118 8.424 -21.069 1.00 95.81 161 VAL A N 1
ATOM 1309 C CA . VAL A 1 161 ? 8.647 8.434 -20.940 1.00 95.81 161 VAL A CA 1
ATOM 1310 C C . VAL A 1 161 ? 8.222 8.313 -19.475 1.00 95.81 161 VAL A C 1
ATOM 1312 O O . VAL A 1 161 ? 7.309 9.005 -19.034 1.00 95.81 161 VAL A O 1
ATOM 1315 N N . LEU A 1 162 ? 8.922 7.478 -18.706 1.00 94.00 162 LEU A N 1
ATOM 1316 C CA . LEU A 1 162 ? 8.678 7.272 -17.278 1.00 94.00 162 LEU A CA 1
ATOM 1317 C C . LEU A 1 162 ? 9.316 8.343 -16.376 1.00 94.00 162 LEU A C 1
ATOM 1319 O O . LEU A 1 162 ? 9.229 8.219 -15.156 1.00 94.00 162 LEU A O 1
ATOM 1323 N N . ARG A 1 163 ? 9.960 9.372 -16.949 1.00 95.50 163 ARG A N 1
ATOM 1324 C CA . ARG A 1 163 ? 10.699 10.418 -16.221 1.00 95.50 163 ARG A CA 1
ATOM 1325 C C . ARG A 1 163 ? 11.659 9.833 -15.189 1.00 95.50 163 ARG A C 1
ATOM 1327 O O . ARG A 1 163 ? 11.602 10.129 -13.996 1.00 95.50 163 ARG A O 1
ATOM 1334 N N . LEU A 1 164 ? 12.532 8.952 -15.658 1.00 93.12 164 LEU A N 1
ATOM 1335 C CA . LEU A 1 164 ? 13.572 8.324 -14.859 1.00 93.12 164 LEU A CA 1
ATOM 1336 C C . LEU A 1 164 ? 14.943 8.847 -15.264 1.00 93.12 164 LEU A C 1
ATOM 1338 O O . LEU A 1 164 ? 15.242 9.068 -16.437 1.00 93.12 164 LEU A O 1
ATOM 1342 N N . CYS A 1 165 ? 15.834 8.944 -14.287 1.00 92.94 165 CYS A N 1
ATOM 1343 C CA . CYS A 1 165 ? 17.230 9.240 -14.543 1.00 92.94 165 CYS A CA 1
ATOM 1344 C C . CYS A 1 165 ? 17.904 8.085 -15.293 1.00 92.94 165 CYS A C 1
ATOM 1346 O O . CYS A 1 165 ? 17.971 6.955 -14.803 1.00 92.94 165 CYS A O 1
ATOM 1348 N N . LEU A 1 166 ? 18.508 8.388 -16.443 1.00 90.25 166 LEU A N 1
ATOM 1349 C CA . LEU A 1 166 ? 19.201 7.411 -17.289 1.00 90.25 166 LEU A CA 1
ATOM 1350 C C . LEU A 1 166 ? 20.453 6.796 -16.640 1.00 90.25 166 LEU A C 1
ATOM 1352 O O . LEU A 1 166 ? 21.010 5.840 -17.165 1.00 90.25 166 LEU A O 1
ATOM 1356 N N . LYS A 1 167 ? 20.930 7.317 -15.503 1.00 87.56 167 LYS A N 1
ATOM 1357 C CA . LYS A 1 167 ? 22.084 6.746 -14.786 1.00 87.56 167 LYS A CA 1
ATOM 1358 C C . LYS A 1 167 ? 21.673 5.722 -13.730 1.00 87.56 167 LYS A C 1
ATOM 1360 O O . LYS A 1 167 ? 22.357 4.716 -13.556 1.00 87.56 167 LYS A O 1
ATOM 1365 N N . CYS A 1 168 ? 20.592 5.985 -12.997 1.00 90.19 168 CYS A N 1
ATOM 1366 C CA . CYS A 1 168 ? 20.224 5.206 -11.811 1.00 90.19 168 CYS A CA 1
ATOM 1367 C C . CYS A 1 168 ? 18.813 4.609 -11.847 1.00 90.19 168 CYS A C 1
ATOM 1369 O O . CYS A 1 168 ? 18.470 3.859 -10.937 1.00 90.19 168 CYS A O 1
ATOM 1371 N N . LEU A 1 169 ? 18.016 4.940 -12.869 1.00 90.00 169 LEU A N 1
ATOM 1372 C CA . LEU A 1 169 ? 16.622 4.523 -13.051 1.00 90.00 169 LEU A CA 1
ATOM 1373 C C . LEU A 1 169 ? 15.692 4.868 -11.871 1.00 90.00 169 LEU A C 1
ATOM 1375 O O . LEU A 1 169 ? 14.646 4.248 -11.704 1.00 90.00 169 LEU A O 1
ATOM 1379 N N . LYS A 1 170 ? 16.066 5.858 -11.053 1.00 90.88 170 LYS A N 1
ATOM 1380 C CA . LYS A 1 170 ? 15.185 6.503 -10.064 1.00 90.88 170 LYS A CA 1
ATOM 1381 C C . LYS A 1 170 ? 14.376 7.623 -10.733 1.00 90.88 170 LYS A C 1
ATOM 1383 O O . LYS A 1 170 ? 14.768 8.025 -11.831 1.00 90.88 170 LYS A O 1
ATOM 1388 N N . PRO A 1 171 ? 13.320 8.152 -10.082 1.00 93.31 171 PRO A N 1
ATOM 1389 C CA . PRO A 1 171 ? 12.614 9.338 -10.564 1.00 93.31 171 PRO A CA 1
ATOM 1390 C C . PRO A 1 171 ? 13.569 10.466 -10.965 1.00 93.31 171 PRO A C 1
ATOM 1392 O O . PRO A 1 171 ? 14.671 10.574 -10.415 1.00 93.31 171 PRO A O 1
ATOM 1395 N N . GLU A 1 172 ? 13.158 11.252 -11.954 1.00 94.44 172 GLU A N 1
ATOM 1396 C CA . GLU A 1 172 ? 13.913 12.366 -12.519 1.00 94.44 172 GLU A CA 1
ATOM 1397 C C . GLU A 1 172 ? 14.460 13.288 -11.421 1.00 94.44 172 GLU A C 1
ATOM 1399 O O . GLU A 1 172 ? 13.762 13.668 -10.484 1.00 94.44 172 GLU A O 1
ATOM 1404 N N . HIS A 1 173 ? 15.750 13.582 -11.525 1.00 92.38 173 HIS A N 1
ATOM 1405 C CA . HIS A 1 173 ? 16.491 14.497 -10.665 1.00 92.38 173 HIS A CA 1
ATOM 1406 C C . HIS A 1 173 ? 17.600 15.126 -11.496 1.00 92.38 173 HIS A C 1
ATOM 1408 O O . HIS A 1 173 ? 17.980 14.607 -12.554 1.00 92.38 173 HIS A O 1
ATOM 1414 N N . GLU A 1 174 ? 18.136 16.227 -10.989 1.00 88.75 174 GLU A N 1
ATOM 1415 C CA . GLU A 1 174 ? 19.234 16.936 -11.620 1.00 88.75 174 GLU A CA 1
ATOM 1416 C C . GLU A 1 174 ? 20.465 16.030 -11.752 1.00 88.75 174 GLU A C 1
ATOM 1418 O O . GLU A 1 174 ? 20.753 15.173 -10.912 1.00 88.75 174 GLU A O 1
ATOM 1423 N N . ALA A 1 175 ? 21.207 16.185 -12.850 1.00 82.44 175 ALA A N 1
ATOM 1424 C CA . ALA A 1 175 ? 22.298 15.275 -13.197 1.00 82.44 175 ALA A CA 1
ATOM 1425 C C . ALA A 1 175 ? 23.430 15.239 -12.150 1.00 82.44 175 ALA A C 1
ATOM 1427 O O . ALA A 1 175 ? 24.165 14.243 -12.099 1.00 82.44 175 ALA A O 1
ATOM 1428 N N . GLU A 1 176 ? 23.551 16.302 -11.353 1.00 83.69 176 GLU A N 1
ATOM 1429 C CA . GLU A 1 176 ? 24.533 16.498 -10.282 1.00 83.69 176 GLU A CA 1
ATOM 1430 C C . GLU A 1 176 ? 24.164 15.730 -9.003 1.00 83.69 176 GLU A C 1
ATOM 1432 O O . GLU A 1 176 ? 25.038 15.153 -8.353 1.00 83.69 176 GLU A O 1
ATOM 1437 N N . ASP A 1 177 ? 22.869 15.589 -8.712 1.00 88.19 177 ASP A N 1
ATOM 1438 C CA . ASP A 1 177 ? 22.362 14.826 -7.564 1.00 88.19 177 ASP A CA 1
ATOM 1439 C C . ASP A 1 177 ? 22.459 13.310 -7.762 1.00 88.19 177 ASP A C 1
ATOM 1441 O O . ASP A 1 177 ? 22.298 12.509 -6.828 1.00 88.19 177 ASP A O 1
ATOM 1445 N N . CYS A 1 178 ? 22.752 12.879 -8.989 1.00 89.44 178 CYS A N 1
ATOM 1446 C CA . CYS A 1 178 ? 22.885 11.474 -9.306 1.00 89.44 178 CYS A CA 1
ATOM 1447 C C . CYS A 1 178 ? 24.195 10.899 -8.747 1.00 89.44 178 CYS A C 1
ATOM 1449 O O . CYS A 1 178 ? 25.207 10.783 -9.439 1.00 89.44 178 CYS A O 1
ATOM 1451 N N . ARG A 1 179 ? 24.157 10.435 -7.492 1.00 85.69 179 ARG A N 1
ATOM 1452 C CA . ARG A 1 179 ? 25.302 9.802 -6.803 1.00 85.69 179 ARG A CA 1
ATOM 1453 C C . ARG A 1 179 ? 25.747 8.458 -7.397 1.00 85.69 179 ARG A C 1
ATOM 1455 O O . ARG A 1 179 ? 26.714 7.864 -6.917 1.00 85.69 179 ARG A O 1
ATOM 1462 N N . MET A 1 180 ? 25.060 7.947 -8.422 1.00 79.25 180 MET A N 1
ATOM 1463 C CA . MET A 1 180 ? 25.478 6.720 -9.095 1.00 79.25 180 MET A CA 1
ATOM 1464 C C . MET A 1 180 ? 26.717 6.992 -9.945 1.00 79.25 180 MET A C 1
ATOM 1466 O O . MET A 1 180 ? 26.642 7.537 -11.046 1.00 79.25 180 MET A O 1
ATOM 1470 N N . ARG A 1 181 ? 27.874 6.542 -9.454 1.00 70.56 181 ARG A N 1
ATOM 1471 C CA . ARG A 1 181 ? 29.059 6.376 -10.301 1.00 70.56 181 ARG A CA 1
ATOM 1472 C C . ARG A 1 181 ? 28.730 5.341 -11.369 1.00 70.56 181 ARG A C 1
ATOM 1474 O O . ARG A 1 181 ? 28.082 4.343 -11.065 1.00 70.56 181 ARG A O 1
ATOM 1481 N N . CYS A 1 182 ? 29.155 5.584 -12.606 1.00 57.88 182 CYS A N 1
ATOM 1482 C CA . CYS A 1 182 ? 28.822 4.761 -13.768 1.00 57.88 182 CYS A CA 1
ATOM 1483 C C . CYS A 1 182 ? 29.228 3.285 -13.569 1.00 57.88 182 CYS A C 1
ATOM 1485 O O . CYS A 1 182 ? 30.336 2.859 -13.887 1.00 57.88 182 CYS A O 1
ATOM 1487 N N . GLY A 1 183 ? 28.317 2.495 -13.006 1.00 57.84 183 GLY A N 1
ATOM 1488 C CA . GLY A 1 183 ? 28.486 1.082 -12.720 1.00 57.84 183 GLY A CA 1
ATOM 1489 C C . GLY A 1 183 ? 27.713 0.261 -13.737 1.00 57.84 183 GLY A C 1
ATOM 1490 O O . GLY A 1 183 ? 26.602 -0.163 -13.459 1.00 57.84 183 GLY A O 1
ATOM 1491 N N . ARG A 1 184 ? 28.300 0.039 -14.919 1.00 53.78 184 ARG A N 1
ATOM 1492 C CA . ARG A 1 184 ? 27.933 -1.001 -15.909 1.00 53.78 184 ARG A CA 1
ATOM 1493 C C . ARG A 1 184 ? 26.499 -1.063 -16.483 1.00 53.78 184 ARG A C 1
ATOM 1495 O O . ARG A 1 184 ? 26.343 -1.793 -17.452 1.00 53.78 184 ARG A O 1
ATOM 1502 N N . LEU A 1 185 ? 25.472 -0.383 -15.965 1.00 54.47 185 LEU A N 1
ATOM 1503 C CA . LEU A 1 185 ? 24.085 -0.676 -16.382 1.00 54.47 185 LEU A CA 1
ATOM 1504 C C . LEU A 1 185 ? 23.680 -0.094 -17.749 1.00 54.47 185 LEU A C 1
ATOM 1506 O O . LEU A 1 185 ? 22.904 -0.735 -18.450 1.00 54.47 185 LEU A O 1
ATOM 1510 N N . LEU A 1 186 ? 24.204 1.074 -18.140 1.00 55.09 186 LEU A N 1
ATOM 1511 C CA . LEU A 1 186 ? 23.882 1.736 -19.422 1.00 55.09 186 LEU A CA 1
ATOM 1512 C C . LEU A 1 186 ? 25.097 2.396 -20.102 1.00 55.09 186 LEU A C 1
ATOM 1514 O O . LEU A 1 186 ? 24.973 3.014 -21.153 1.00 55.09 186 LEU A O 1
ATOM 1518 N N . CYS A 1 187 ? 26.288 2.270 -19.513 1.00 46.97 187 CYS A N 1
ATOM 1519 C CA . CYS A 1 187 ? 27.499 2.892 -20.032 1.00 46.97 187 CYS A CA 1
ATOM 1520 C C . CYS A 1 187 ? 28.318 1.863 -20.814 1.00 46.97 187 CYS A C 1
ATOM 1522 O O . CYS A 1 187 ? 29.034 1.049 -20.225 1.00 46.97 187 CYS A O 1
ATOM 1524 N N . SER A 1 188 ? 28.204 1.900 -22.140 1.00 51.09 188 SER A N 1
ATOM 1525 C CA . SER A 1 188 ? 28.974 1.050 -23.059 1.00 51.09 188 SER A CA 1
ATOM 1526 C C . SER A 1 188 ? 30.460 1.431 -23.137 1.00 51.09 188 SER A C 1
ATOM 1528 O O . SER A 1 188 ? 31.231 0.754 -23.807 1.00 51.09 188 SER A O 1
ATOM 1530 N N . SER A 1 189 ? 30.900 2.489 -22.451 1.00 47.38 189 SER A N 1
ATOM 1531 C CA . SER A 1 189 ? 32.243 3.061 -22.600 1.00 47.38 189 SER A CA 1
ATOM 1532 C C . SER A 1 189 ? 33.303 2.472 -21.666 1.00 47.38 189 SER A C 1
ATOM 1534 O O . SER A 1 189 ? 34.271 3.154 -21.337 1.00 47.38 189 SER A O 1
ATOM 1536 N N . LYS A 1 190 ? 33.202 1.198 -21.254 1.00 48.47 190 LYS A N 1
ATOM 1537 C CA . LYS A 1 190 ? 34.409 0.549 -20.720 1.00 48.47 190 LYS A CA 1
ATOM 1538 C C . LYS A 1 190 ? 35.391 0.365 -21.880 1.00 48.47 190 LYS A C 1
ATOM 1540 O O . LYS A 1 190 ? 35.079 -0.430 -22.769 1.00 48.47 190 LYS A O 1
ATOM 1545 N N . PRO A 1 191 ? 36.564 1.028 -21.890 1.00 47.19 191 PRO A N 1
ATOM 1546 C CA . PRO A 1 191 ? 37.609 0.645 -22.821 1.00 47.19 191 PRO A CA 1
ATOM 1547 C C . PRO A 1 191 ? 37.907 -0.834 -22.580 1.00 47.19 191 PRO A C 1
ATOM 1549 O O . PRO A 1 191 ? 38.105 -1.269 -21.440 1.00 47.19 191 PRO A O 1
ATOM 1552 N N . ARG A 1 192 ? 37.859 -1.620 -23.657 1.00 50.34 192 ARG A N 1
ATOM 1553 C CA . ARG A 1 192 ? 38.293 -3.016 -23.662 1.00 50.34 192 ARG A CA 1
ATOM 1554 C C . ARG A 1 192 ? 39.685 -3.039 -23.018 1.00 50.34 192 ARG A C 1
ATOM 1556 O O . ARG A 1 192 ? 40.545 -2.306 -23.510 1.00 50.34 192 ARG A O 1
ATOM 1563 N N . PRO A 1 193 ? 39.930 -3.794 -21.929 1.00 49.81 193 PRO A N 1
ATOM 1564 C CA . PRO A 1 193 ? 41.293 -3.957 -21.447 1.00 49.81 193 PRO A CA 1
ATOM 1565 C C . PRO A 1 193 ? 42.094 -4.499 -22.629 1.00 49.81 193 PRO A C 1
ATOM 1567 O O . PRO A 1 193 ? 41.741 -5.541 -23.187 1.00 49.81 193 PRO A O 1
ATOM 1570 N N . GLN A 1 194 ? 43.076 -3.722 -23.092 1.00 56.03 194 GLN A N 1
ATOM 1571 C CA . GLN A 1 194 ? 43.961 -4.153 -24.163 1.00 56.03 194 GLN A CA 1
ATOM 1572 C C . GLN A 1 194 ? 44.567 -5.474 -23.701 1.00 56.03 194 GLN A C 1
ATOM 1574 O O . GLN A 1 194 ? 45.089 -5.556 -22.588 1.00 56.03 194 GLN A O 1
ATOM 1579 N N . ALA A 1 195 ? 44.386 -6.520 -24.508 1.00 55.06 195 ALA A N 1
ATOM 1580 C CA . ALA A 1 195 ? 44.918 -7.839 -24.226 1.00 55.06 195 ALA A CA 1
ATOM 1581 C C . ALA A 1 195 ? 46.405 -7.683 -23.894 1.00 55.06 195 ALA A C 1
ATOM 1583 O O . ALA A 1 195 ? 47.178 -7.204 -24.724 1.00 55.06 195 ALA A O 1
ATOM 1584 N N . ALA A 1 196 ? 46.780 -8.016 -22.658 1.00 58.66 196 ALA A N 1
ATOM 1585 C CA . ALA A 1 196 ? 48.170 -8.010 -22.249 1.00 58.66 196 ALA A CA 1
ATOM 1586 C C . ALA A 1 196 ? 48.935 -8.928 -23.208 1.00 58.66 196 ALA A C 1
ATOM 1588 O O . ALA A 1 196 ? 48.596 -10.105 -23.345 1.00 58.66 196 ALA A O 1
ATOM 1589 N N . ALA A 1 197 ? 49.914 -8.358 -23.911 1.00 58.56 197 ALA A N 1
ATOM 1590 C CA . ALA A 1 197 ? 50.762 -9.079 -24.841 1.00 58.56 197 ALA A CA 1
ATOM 1591 C C . ALA A 1 197 ? 51.365 -10.299 -24.133 1.00 58.56 197 ALA A C 1
ATOM 1593 O O . ALA A 1 197 ? 52.057 -10.172 -23.119 1.00 58.56 197 ALA A O 1
ATOM 1594 N N . ILE A 1 198 ? 51.067 -11.482 -24.666 1.00 60.97 198 ILE A N 1
ATOM 1595 C CA . ILE A 1 198 ? 51.656 -12.748 -24.240 1.00 60.97 198 ILE A CA 1
ATOM 1596 C C . ILE A 1 198 ? 53.162 -12.623 -24.485 1.00 60.97 198 ILE A C 1
ATOM 1598 O O . ILE A 1 198 ? 53.605 -12.569 -25.631 1.00 60.97 198 ILE A O 1
ATOM 1602 N N . ARG A 1 199 ? 53.954 -12.517 -23.413 1.00 56.72 199 ARG A N 1
ATOM 1603 C CA . ARG A 1 199 ? 55.415 -12.578 -23.524 1.00 56.72 199 ARG A CA 1
ATOM 1604 C C . ARG A 1 199 ? 55.806 -14.004 -23.928 1.00 56.72 199 ARG A C 1
ATOM 1606 O O . ARG A 1 199 ? 55.339 -14.940 -23.274 1.00 56.72 199 ARG A O 1
ATOM 1613 N N . PRO A 1 200 ? 56.644 -14.197 -24.959 1.00 59.66 200 PRO A N 1
ATOM 1614 C CA . PRO A 1 200 ? 57.161 -15.517 -25.274 1.00 59.66 200 PRO A CA 1
ATOM 1615 C C . PRO A 1 200 ? 58.072 -15.973 -24.128 1.00 59.66 200 PRO A C 1
ATOM 1617 O O . PRO A 1 200 ? 58.908 -15.207 -23.644 1.00 59.66 200 PRO A O 1
ATOM 1620 N N . ARG A 1 201 ? 57.870 -17.211 -23.668 1.00 62.72 201 ARG A N 1
ATOM 1621 C CA . ARG A 1 201 ? 58.825 -17.898 -22.794 1.00 62.72 201 ARG A CA 1
ATOM 1622 C C . ARG A 1 201 ? 60.096 -18.156 -23.603 1.00 62.72 201 ARG A C 1
ATOM 1624 O O . ARG A 1 201 ? 60.006 -18.773 -24.662 1.00 62.72 201 ARG A O 1
ATOM 1631 N N . ILE A 1 202 ? 61.220 -17.653 -23.098 1.00 67.56 202 ILE A N 1
ATOM 1632 C CA . ILE A 1 202 ? 62.574 -18.080 -23.473 1.00 67.56 202 ILE A CA 1
ATOM 1633 C C . ILE A 1 202 ? 62.895 -19.328 -22.656 1.00 67.56 202 ILE A C 1
ATOM 1635 O O . ILE A 1 202 ? 62.527 -19.325 -21.455 1.00 67.56 202 ILE A O 1
#

Sequence (202 aa):
MLPFNYRLLDSETQLFAQWLCATIFLSQRFDKMPRVYTPQEDQPRGHADLPLFWMQIAKWKNYIGACKVTDDVFRTGPCQLSHNCLPLDRYRDKANRVAYQMERLESDNRALTGNTDLLVERSAPKTNSVFCLVDDNRDNHFSGRCSRYSDPVARTPQAMVLRLCLKCLKPEHEAEDCRMRCGRLLCSSKPRPQAAAIRPRI

Radius of gyration: 38.92 Å; chains: 1; bounding box: 115×46×79 Å

pLDDT: mean 73.01, std 17.35, range [40.69, 97.38]

Organism: NCBI:txid51022